Protein 1VHU (pdb70)

Foldseek 3Di:
DWDDWDDQALAIETEAAAQQLLDQFQEEEDLAAFQLQQDDDNSQVQLCCFPVGNRVSSVQQQVLCVQPVDRGDAQLDWRWDAGVSVVSNHGIYTYGYAAQDQADDPVNLVSLLSRLQSVVVVCQCAGAEYEYELHCVPNSNDDLLSSLLSNVVSVNVDDHDRHHYYYYYYHDDVSSVSSVVSVVVPD

B-factor: mean 15.34, std 10.19, range [5.04, 62.01]

Solvent-accessible surface area: 8679 Å² 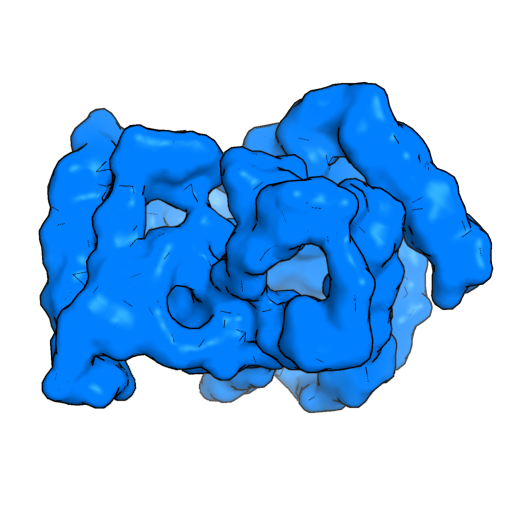total

Nearest PDB structures (foldseek):
  1vhu-assembly1_A  TM=1.004E+00  e=8.566E-37  Archaeoglobus fulgidus
  4gvw-assembly1_A  TM=1.001E+00  e=5.836E-36  unclassified
  6fx7-assembly1_A  TM=1.001E+00  e=1.988E-34  Archaeoglobus fulgidus DSM 4304
  5lau-assembly1_A  TM=9.036E-01  e=6.212E-16  Oceanobacillus iheyensis HTE831
  3q6z-assembly1_A  TM=7.847E-01  e=2.711E-14  Homo sapiens

Secondary structure (DSSP, 8-state):
-EEEEEEETTEEEEEEES-GGGS--SEEEEEE-TT----SHHHHHHHHHHHSSHHHHHHHHHH--TTTSSS---TT--EEEE---GGGT--EEEEEE--------HHHHHHHHHHHHHHHHHHH----EEEE--TTSSTT---HHHHHHHHHHHHHH---SS--EEEEEESSHHHHHHHHHHHHHH-

Radius of gyration: 14.91 Å; Cα contacts (8 Å, |Δi|>4): 416; chains: 1; bounding box: 33×39×39 Å

Sequence (187 aa):
EVLFEAKVGDITLKLAQGDITQYPAKAIVNAANKRLEHGGGVAYAIAKACAGDAGLYTEISKKAREQFGRDYIDHGEVVVTPANLEERGIKYVFHTVGPICSGWSEELKEKLYKAFLGPLEKAEEGVESIAFPAVSAGIYGCDLEKVVETFLEAVKNFKGSAVKEVALVIYDRKSAEVALKVFERSL

CATH classification: 3.40.220.10

InterPro domains:
  IPR002589 Macro domain [PF01661] (30-155)
  IPR002589 Macro domain [PS51154] (1-192)
  IPR002589 Macro domain [SM00506] (13-156)
  IPR043472 Macro domain-like [G3DSA:3.40.220.10] (1-192)
  IPR043472 Macro domain-like [SSF52949] (4-189)

GO terms:
  GO:0140291 peptidyl-glutamate ADP-deribosylation (P, IDA)
  GO:0140293 ADP-ribosylglutamate hydrolase activity (F, IDA)

Organism: Archaeoglobus fulgidus (strain ATCC 49558 / DSM 4304 / JCM 9628 / NBRC 100126 / VC-16) (NCBI:txid224325)

Structure (mmCIF, N/CA/C/O backbone):
data_1VHU
#
_entry.id   1VHU
#
_cell.length_a   54.570
_cell.length_b   60.966
_cell.length_c   52.746
_cell.angle_alpha   90.00
_cell.angle_beta   90.00
_cell.angle_gamma   90.00
#
_symmetry.space_group_name_H-M   'P 21 21 2'
#
loop_
_entity.id
_entity.type
_entity.pdbx_description
1 polymer 'Hypothetical protein AF1521'
2 non-polymer '2-(N-MORPHOLINO)-ETHANESULFONIC ACID'
3 water water
#
loop_
_atom_site.group_PDB
_atom_site.id
_atom_site.type_symbol
_atom_site.label_atom_id
_atom_site.label_alt_id
_atom_site.label_comp_id
_atom_site.label_asym_id
_atom_site.label_entity_id
_atom_site.label_seq_id
_atom_site.pdbx_PDB_ins_code
_atom_site.Cartn_x
_atom_site.Cartn_y
_atom_site.Cartn_z
_atom_site.occupancy
_atom_site.B_iso_or_equiv
_atom_site.auth_seq_id
_atom_site.auth_comp_id
_atom_site.auth_asym_id
_atom_site.auth_atom_i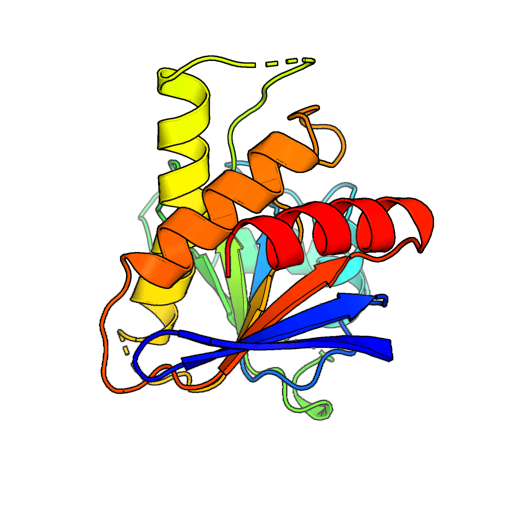d
_atom_site.pdbx_PDB_model_num
ATOM 9 N N . GLU A 1 11 ? 25.279 4.588 18.087 1.00 22.43 9 GLU A N 1
ATOM 10 C CA . GLU A 1 11 ? 25.335 4.574 19.535 1.00 20.57 9 GLU A CA 1
ATOM 11 C C . GLU A 1 11 ? 24.155 5.350 20.146 1.00 18.72 9 GLU A C 1
ATOM 12 O O . GLU A 1 11 ? 23.873 6.482 19.752 1.00 16.74 9 GLU A O 1
ATOM 18 N N . VAL A 1 12 ? 23.481 4.748 21.115 1.00 17.73 10 VAL A N 1
ATOM 19 C CA . VAL A 1 12 ? 22.403 5.415 21.825 1.00 17.10 10 VAL A CA 1
ATOM 20 C C . VAL A 1 12 ? 23.019 6.185 22.963 1.00 16.32 10 VAL A C 1
ATOM 21 O O . VAL A 1 12 ? 23.784 5.618 23.773 1.00 17.49 10 VAL A O 1
ATOM 25 N N . LEU A 1 13 ? 22.752 7.479 23.009 1.00 14.57 11 LEU A N 1
ATOM 26 C CA . LEU A 1 13 ? 23.343 8.384 23.990 1.00 14.42 11 LEU A CA 1
ATOM 27 C C . LEU A 1 13 ? 22.446 8.705 25.169 1.00 15.37 11 LEU A C 1
ATOM 28 O O . LEU A 1 13 ? 22.948 9.201 26.196 1.00 16.27 11 LEU A O 1
ATOM 33 N N . PHE A 1 14 ? 21.133 8.490 25.022 1.00 13.71 12 PHE A N 1
ATOM 34 C CA . PHE A 1 14 ? 20.144 8.899 26.033 1.00 13.47 12 PHE A CA 1
ATOM 35 C C . PHE A 1 14 ? 18.899 8.082 25.796 1.00 13.47 12 PHE A C 1
ATOM 36 O O . PHE A 1 14 ? 18.506 7.851 24.643 1.00 13.52 12 PHE A O 1
ATOM 44 N N . GLU A 1 15 ? 18.227 7.703 26.890 1.00 13.28 13 GLU A N 1
ATOM 45 C CA . GLU A 1 15 ? 16.925 7.072 26.817 1.00 14.31 13 GLU A CA 1
ATOM 46 C C . GLU A 1 15 ? 16.087 7.579 27.993 1.00 14.55 13 GLU A C 1
ATOM 47 O O . GLU A 1 15 ? 16.579 7.657 29.142 1.00 16.62 13 GLU A O 1
ATOM 53 N N . ALA A 1 16 ? 14.830 7.936 27.729 1.00 14.05 14 ALA A N 1
ATOM 54 C CA . ALA A 1 16 ? 13.895 8.340 28.792 1.00 15.54 14 ALA A CA 1
ATOM 55 C C . ALA A 1 16 ? 12.473 8.004 28.421 1.00 15.98 14 ALA A C 1
ATOM 56 O O . ALA A 1 16 ? 12.146 7.862 27.255 1.00 15.53 14 ALA A O 1
ATOM 58 N N . LYS A 1 17 ? 11.610 7.902 29.419 1.00 16.16 15 LYS A N 1
ATOM 59 C CA . LYS A 1 17 ? 10.198 7.700 29.183 1.00 16.68 15 LYS A CA 1
ATOM 60 C C . LYS A 1 17 ? 9.546 9.078 29.138 1.00 16.71 15 LYS A C 1
ATOM 61 O O . LYS A 1 17 ? 9.791 9.934 30.015 1.00 18.61 15 LYS A O 1
ATOM 67 N N . VAL A 1 18 ? 8.767 9.316 28.088 1.00 15.88 16 VAL A N 1
ATOM 68 C CA . VAL A 1 18 ? 7.968 10.535 27.971 1.00 16.50 16 VAL A CA 1
ATOM 69 C C . VAL A 1 18 ? 6.569 10.048 27.730 1.00 16.74 16 VAL A C 1
ATOM 70 O O . VAL A 1 18 ? 6.272 9.518 26.667 1.00 16.58 16 VAL A O 1
ATOM 74 N N . GLY A 1 19 ? 5.683 10.168 28.716 1.00 18.12 17 GLY A N 1
ATOM 75 C CA . GLY A 1 19 ? 4.338 9.644 28.498 1.00 19.14 17 GLY A CA 1
ATOM 76 C C . GLY A 1 19 ? 4.391 8.146 28.204 1.00 18.99 17 GLY A C 1
ATOM 77 O O . GLY A 1 19 ? 4.969 7.403 28.981 1.00 18.57 17 GLY A O 1
ATOM 78 N N . ASP A 1 20 ? 3.824 7.708 27.082 1.00 19.24 18 ASP A N 1
ATOM 79 C CA . ASP A 1 20 ? 3.818 6.273 26.718 1.00 18.94 18 ASP A CA 1
ATOM 80 C C . ASP A 1 20 ? 5.014 5.914 25.831 1.00 18.16 18 ASP A C 1
ATOM 81 O O . ASP A 1 20 ? 5.152 4.775 25.348 1.00 19.60 18 ASP A O 1
ATOM 86 N N . ILE A 1 21 ? 5.876 6.892 25.617 1.00 15.45 19 ILE A N 1
ATOM 87 C CA . ILE A 1 21 ? 6.954 6.720 24.646 1.00 13.55 19 ILE A CA 1
ATOM 88 C C . ILE A 1 21 ? 8.301 6.503 25.294 1.00 11.47 19 ILE A C 1
ATOM 89 O O . ILE A 1 21 ? 8.656 7.189 26.253 1.00 13.27 19 ILE A O 1
ATOM 94 N N . THR A 1 22 ? 9.065 5.554 24.764 1.00 10.51 20 THR A N 1
ATOM 95 C CA . THR A 1 22 ? 10.485 5.512 25.075 1.00 11.15 20 THR A CA 1
ATOM 96 C C . THR A 1 22 ? 11.196 6.369 24.046 1.00 10.39 20 THR A C 1
ATOM 97 O O . THR A 1 22 ? 11.121 6.079 22.832 1.00 11.05 20 THR A O 1
ATOM 101 N N . LEU A 1 23 ? 11.864 7.405 24.537 1.00 9.61 21 LEU A N 1
ATOM 102 C CA . LEU A 1 23 ? 12.518 8.394 23.679 1.00 9.34 21 LEU A CA 1
ATOM 103 C C . LEU A 1 23 ? 14.015 8.177 23.756 1.00 9.59 21 LEU A C 1
ATOM 104 O O . LEU A 1 23 ? 14.590 8.111 24.840 1.00 10.77 21 LEU A O 1
ATOM 109 N N . LYS A 1 24 ? 14.657 8.065 22.592 1.00 9.54 22 LYS A N 1
ATOM 110 C CA . LYS A 1 24 ? 16.105 7.880 22.520 1.00 9.12 22 LYS A CA 1
ATOM 111 C C . LYS A 1 24 ? 16.769 8.979 21.701 1.00 8.51 22 LYS A C 1
ATOM 112 O O . LYS A 1 24 ? 16.171 9.529 20.766 1.00 9.71 22 LYS A O 1
ATOM 118 N N . LEU A 1 25 ? 18.006 9.311 22.062 1.00 9.28 23 LEU A N 1
ATOM 119 C CA . LEU A 1 25 ? 18.899 10.094 21.214 1.00 8.27 23 LEU A CA 1
ATOM 120 C C . LEU A 1 25 ? 19.978 9.128 20.757 1.00 9.45 23 LEU A C 1
ATOM 121 O O . LEU A 1 25 ? 20.577 8.442 21.568 1.00 10.68 23 LEU A O 1
ATOM 126 N N . ALA A 1 26 ? 20.264 9.090 19.465 1.00 9.72 24 ALA A N 1
ATOM 127 C CA . ALA A 1 26 ? 21.329 8.262 18.912 1.00 10.45 24 ALA A CA 1
ATOM 128 C C . ALA A 1 26 ? 22.225 9.046 17.983 1.00 10.36 24 ALA A C 1
ATOM 129 O O . ALA A 1 26 ? 21.770 9.972 17.302 1.00 10.54 24 ALA A O 1
ATOM 131 N N . GLN A 1 27 ? 23.500 8.667 17.927 1.00 11.74 25 GLN A N 1
ATOM 132 C CA . GLN A 1 27 ? 24.414 9.186 16.916 1.00 12.40 25 GLN A CA 1
ATOM 133 C C . GLN A 1 27 ? 24.595 8.105 15.874 1.00 13.06 25 GLN A C 1
ATOM 134 O O . GLN A 1 27 ? 24.951 6.964 16.205 1.00 14.69 25 GLN A O 1
ATOM 140 N N . GLY A 1 28 ? 24.412 8.482 14.621 1.00 11.92 26 GLY A N 1
ATOM 141 C CA . GLY A 1 28 ? 24.617 7.536 13.542 1.00 12.96 26 GLY A CA 1
ATOM 142 C C . GLY A 1 28 ? 23.794 7.887 12.325 1.00 12.17 26 GLY A C 1
ATOM 143 O O . GLY A 1 28 ? 23.257 8.976 12.197 1.00 11.85 26 GLY A O 1
ATOM 144 N N . ASP A 1 29 ? 23.708 6.915 11.445 1.00 10.81 27 ASP A N 1
ATOM 145 C CA . ASP A 1 29 ? 23.035 7.048 10.156 1.00 10.95 27 ASP A CA 1
ATOM 146 C C . ASP A 1 29 ? 21.567 6.615 10.308 1.00 10.43 27 ASP A C 1
ATOM 147 O O . ASP A 1 29 ? 21.261 5.459 10.538 1.00 11.01 27 ASP A O 1
ATOM 152 N N . ILE A 1 30 ? 20.654 7.568 10.133 1.00 9.75 28 ILE A N 1
ATOM 153 C CA . ILE A 1 30 ? 19.235 7.268 10.287 1.00 9.63 28 ILE A CA 1
ATOM 154 C C . ILE A 1 30 ? 18.730 6.154 9.384 1.00 10.57 28 ILE A C 1
ATOM 155 O O . ILE A 1 30 ? 17.788 5.440 9.755 1.00 11.94 28 ILE A O 1
ATOM 160 N N . THR A 1 31 ? 19.380 5.983 8.226 1.00 11.25 29 THR A N 1
ATOM 161 C CA . THR A 1 31 ? 18.967 4.891 7.310 1.00 12.72 29 THR A CA 1
ATOM 162 C C . THR A 1 31 ? 19.288 3.518 7.819 1.00 14.84 29 THR A C 1
ATOM 163 O O . THR A 1 31 ? 18.910 2.533 7.171 1.00 15.51 29 THR A O 1
ATOM 167 N N . GLN A 1 32 ? 19.965 3.445 8.956 1.00 13.90 30 GLN A N 1
ATOM 168 C CA . GLN A 1 32 ? 20.320 2.191 9.589 1.00 15.53 30 GLN A CA 1
ATOM 169 C C . GLN A 1 32 ? 19.634 2.044 10.944 1.00 14.86 30 GLN A C 1
ATOM 170 O O . GLN A 1 32 ? 19.887 1.101 11.684 1.00 17.34 30 GLN A O 1
ATOM 176 N N . TYR A 1 33 ? 18.766 2.995 11.309 1.00 13.82 31 TYR A N 1
ATOM 177 C CA . TYR A 1 33 ? 18.181 2.969 12.642 1.00 13.49 31 TYR A CA 1
ATOM 178 C C . TYR A 1 33 ? 16.999 1.978 12.693 1.00 13.14 31 TYR A C 1
ATOM 179 O O . TYR A 1 33 ? 16.203 1.991 11.789 1.00 14.31 31 TYR A O 1
ATOM 188 N N . PRO A 1 34 ? 16.888 1.150 13.735 1.00 13.33 32 PRO A N 1
ATOM 189 C CA . PRO A 1 34 ? 15.813 0.150 13.849 1.00 13.59 32 PRO A CA 1
ATOM 190 C C . PRO A 1 34 ? 14.451 0.757 14.253 1.00 13.63 32 PRO A C 1
ATOM 191 O O . PRO A 1 34 ? 13.974 0.555 15.387 1.00 17.04 32 PRO A O 1
ATOM 195 N N . ALA A 1 35 ? 13.832 1.505 13.334 1.00 12.10 33 ALA A N 1
ATOM 196 C CA . ALA A 1 35 ? 12.467 1.981 13.535 1.00 10.76 33 ALA A CA 1
ATOM 197 C C . ALA A 1 35 ? 11.637 1.553 12.342 1.00 10.96 33 ALA A C 1
ATOM 198 O O . ALA A 1 35 ? 12.205 1.295 11.281 1.00 13.52 33 ALA A O 1
ATOM 200 N N . LYS A 1 36 ? 10.307 1.509 12.487 1.00 8.28 34 LYS A N 1
ATOM 201 C CA . LYS A 1 36 ? 9.447 1.120 11.366 1.00 9.24 34 LYS A CA 1
ATOM 202 C C . LYS A 1 36 ? 9.253 2.264 10.368 1.00 8.41 34 LYS A C 1
ATOM 203 O O . LYS A 1 36 ? 8.925 2.036 9.188 1.00 9.61 34 LYS A O 1
ATOM 209 N N . ALA A 1 37 ? 9.386 3.511 10.830 1.00 7.57 35 ALA A N 1
ATOM 210 C CA . ALA A 1 37 ? 9.379 4.653 9.910 1.00 8.00 35 ALA A CA 1
ATOM 211 C C . ALA A 1 37 ? 10.551 5.537 10.245 1.00 7.22 35 ALA A C 1
ATOM 212 O O . ALA A 1 37 ? 10.863 5.737 11.440 1.00 7.98 35 ALA A O 1
ATOM 214 N N . ILE A 1 38 ? 11.140 6.121 9.199 1.00 5.84 36 ILE A N 1
ATOM 215 C CA . ILE A 1 38 ? 12.122 7.182 9.414 1.00 5.86 36 ILE A CA 1
ATOM 216 C C . ILE A 1 38 ? 11.562 8.442 8.765 1.00 5.76 36 ILE A C 1
ATOM 217 O O . ILE A 1 38 ? 10.853 8.390 7.743 1.00 7.06 36 ILE A O 1
ATOM 222 N N . VAL A 1 39 ? 11.901 9.581 9.364 1.00 5.70 37 VAL A N 1
ATOM 223 C CA . VAL A 1 39 ? 11.459 10.852 8.879 1.00 5.55 37 VAL A CA 1
ATOM 224 C C . VAL A 1 39 ? 12.547 11.495 8.008 1.00 5.48 37 VAL A C 1
ATOM 225 O O . VAL A 1 39 ? 13.756 11.468 8.319 1.00 6.28 37 VAL A O 1
ATOM 229 N N . ASN A 1 40 ? 12.100 12.057 6.887 1.00 5.12 38 ASN A N 1
ATOM 230 C CA . ASN A 1 40 ? 12.981 12.809 6.000 1.00 5.24 38 ASN A CA 1
ATOM 231 C C . ASN A 1 40 ? 12.796 14.304 6.231 1.00 5.98 38 ASN A C 1
ATOM 232 O O . ASN A 1 40 ? 11.662 14.782 6.211 1.00 6.70 38 ASN A O 1
ATOM 237 N N . ALA A 1 41 ? 13.905 15.035 6.384 1.00 5.66 39 ALA A N 1
ATOM 238 C CA . ALA A 1 41 ? 13.879 16.497 6.359 1.00 5.96 39 ALA A CA 1
ATOM 239 C C . ALA A 1 41 ? 13.932 16.943 4.905 1.00 5.78 39 ALA A C 1
ATOM 240 O O . ALA A 1 41 ? 15.011 17.095 4.295 1.00 6.94 39 ALA A O 1
ATOM 242 N N . ALA A 1 42 ? 12.750 17.101 4.318 1.00 6.04 40 ALA A N 1
ATOM 243 C CA . ALA A 1 42 ? 12.616 17.377 2.908 1.00 6.25 40 ALA A CA 1
ATOM 244 C C . ALA A 1 42 ? 12.466 18.871 2.645 1.00 5.82 40 ALA A C 1
ATOM 245 O O . ALA A 1 42 ? 12.295 19.667 3.551 1.00 6.55 40 ALA A O 1
ATOM 247 N N . ASN A 1 43 ? 12.527 19.264 1.373 1.00 6.27 41 ASN A N 1
ATOM 248 C CA . ASN A 1 43 ? 11.992 20.560 0.982 1.00 5.99 41 ASN A CA 1
ATOM 249 C C . ASN A 1 43 ? 10.517 20.385 0.599 1.00 6.03 41 ASN A C 1
ATOM 250 O O . ASN A 1 43 ? 10.004 19.269 0.516 1.00 6.59 41 ASN A O 1
ATOM 255 N N . LYS A 1 44 ? 9.813 21.504 0.364 1.00 6.17 42 LYS A N 1
ATOM 256 C CA . LYS A 1 44 ? 8.371 21.436 0.149 1.00 6.75 42 LYS A CA 1
ATOM 257 C C . LYS A 1 44 ? 7.972 20.646 -1.112 1.00 6.91 42 LYS A C 1
ATOM 258 O O . LYS A 1 44 ? 6.833 20.180 -1.228 1.00 8.07 42 LYS A O 1
ATOM 264 N N . ARG A 1 45 ? 8.917 20.486 -2.039 1.00 6.07 43 ARG A N 1
ATOM 265 C CA . ARG A 1 45 ? 8.649 19.798 -3.307 1.00 6.52 43 ARG A CA 1
ATOM 266 C C . ARG A 1 45 ? 9.152 18.375 -3.335 1.00 6.35 43 ARG A C 1
ATOM 267 O O . ARG A 1 45 ? 8.988 17.655 -4.340 1.00 8.50 43 ARG A O 1
ATOM 275 N N . LEU A 1 46 ? 9.695 17.901 -2.217 1.00 6.43 44 LEU A N 1
ATOM 276 C CA . LEU A 1 46 ? 10.283 16.548 -2.109 1.00 6.56 44 LEU A CA 1
ATOM 277 C C . LEU A 1 46 ? 11.297 16.272 -3.210 1.00 6.10 44 LEU A C 1
ATOM 278 O O . LEU A 1 46 ? 11.387 15.156 -3.731 1.00 7.48 44 LEU A O 1
ATOM 283 N N . GLU A 1 47 ? 12.059 17.317 -3.552 1.00 6.63 45 GLU A N 1
ATOM 284 C CA . GLU A 1 47 ? 13.162 17.149 -4.476 1.00 7.60 45 GLU A CA 1
ATOM 285 C C . GLU A 1 47 ? 14.376 16.792 -3.629 1.00 6.75 45 GLU A C 1
ATOM 286 O O . GLU A 1 47 ? 14.930 17.647 -2.920 1.00 7.75 45 GLU A O 1
ATOM 292 N N . HIS A 1 48 ? 14.789 15.533 -3.646 1.00 7.25 46 HIS A N 1
ATOM 293 C CA . HIS A 1 48 ? 15.784 15.063 -2.675 1.00 7.14 46 HIS A CA 1
ATOM 294 C C . HIS A 1 48 ? 17.207 15.239 -3.180 1.00 7.69 46 HIS A C 1
ATOM 295 O O . HIS A 1 48 ? 17.940 14.256 -3.433 1.00 8.90 46 HIS A O 1
ATOM 302 N N . GLY A 1 49 ? 17.604 16.507 -3.323 1.00 7.92 47 GLY A N 1
ATOM 303 C CA . GLY A 1 49 ? 18.819 16.857 -4.008 1.00 9.01 47 GLY A CA 1
ATOM 304 C C . GLY A 1 49 ? 20.023 17.023 -3.133 1.00 9.17 47 GLY A C 1
ATOM 305 O O . GLY A 1 49 ? 21.124 17.159 -3.674 1.00 13.00 47 GLY A O 1
ATOM 306 N N . GLY A 1 50 ? 19.862 17.037 -1.823 1.00 7.90 48 GLY A N 1
ATOM 307 C CA . GLY A 1 50 ? 20.990 17.196 -0.924 1.00 8.40 48 GLY A CA 1
ATOM 308 C C . GLY A 1 50 ? 20.596 16.830 0.495 1.00 7.61 48 GLY A C 1
ATOM 309 O O . GLY A 1 50 ? 19.420 16.535 0.775 1.00 8.17 48 GLY A O 1
ATOM 310 N N . GLY A 1 51 ? 21.566 16.843 1.400 1.00 7.80 49 GLY A N 1
ATOM 311 C CA . GLY A 1 51 ? 21.331 16.647 2.798 1.00 8.21 49 GLY A CA 1
ATOM 312 C C . GLY A 1 51 ? 20.900 15.221 3.134 1.00 7.56 49 GLY A C 1
ATOM 313 O O . GLY A 1 51 ? 21.111 14.263 2.372 1.00 7.17 49 GLY A O 1
ATOM 314 N N . VAL A 1 52 ? 20.298 15.081 4.304 1.00 7.83 50 VAL A N 1
ATOM 315 C CA . VAL A 1 52 ? 19.708 13.815 4.744 1.00 8.28 50 VAL A CA 1
ATOM 316 C C . VAL A 1 52 ? 18.659 13.345 3.727 1.00 7.21 50 VAL A C 1
ATOM 317 O O . VAL A 1 52 ? 18.519 12.150 3.512 1.00 6.88 50 VAL A O 1
ATOM 324 N N . ALA A 1 53 ? 17.991 14.271 3.046 1.00 6.23 51 ALA A N 1
ATOM 325 C CA . ALA A 1 53 ? 16.974 13.870 2.078 1.00 6.15 51 ALA A CA 1
ATOM 326 C C . ALA A 1 53 ? 17.645 13.097 0.928 1.00 6.49 51 ALA A C 1
ATOM 327 O O . ALA A 1 53 ? 17.120 12.071 0.479 1.00 6.85 51 ALA A O 1
ATOM 329 N N . TYR A 1 54 ? 18.793 13.575 0.438 1.00 6.48 52 TYR A N 1
ATOM 330 C CA . TYR A 1 54 ? 19.527 12.836 -0.598 1.00 6.37 52 TYR A CA 1
ATOM 331 C C . TYR A 1 54 ? 19.982 11.477 -0.034 1.00 5.90 52 TYR A C 1
ATOM 332 O O . TYR A 1 54 ? 19.867 10.464 -0.730 1.00 6.81 52 TYR A O 1
ATOM 341 N N . ALA A 1 55 ? 20.557 11.435 1.168 1.00 6.97 53 ALA A N 1
ATOM 342 C CA . ALA A 1 55 ? 21.021 10.183 1.771 1.00 6.77 53 ALA A CA 1
ATOM 343 C C . ALA A 1 55 ? 19.914 9.155 1.864 1.00 7.00 53 ALA A C 1
ATOM 344 O O . ALA A 1 55 ? 20.093 7.984 1.475 1.00 7.70 53 ALA A O 1
ATOM 346 N N . ILE A 1 56 ? 18.738 9.578 2.337 1.00 6.38 54 ILE A N 1
ATOM 347 C CA . ILE A 1 56 ? 17.609 8.671 2.446 1.00 6.71 54 ILE A CA 1
ATOM 348 C C . ILE A 1 56 ? 17.156 8.225 1.063 1.00 6.60 54 ILE A C 1
ATOM 349 O O . ILE A 1 56 ? 16.913 7.047 0.829 1.00 6.99 54 ILE A O 1
ATOM 354 N N . ALA A 1 57 ? 17.006 9.167 0.145 1.00 6.59 55 ALA A N 1
ATOM 355 C CA . ALA A 1 57 ? 16.539 8.830 -1.197 1.00 6.60 55 ALA A CA 1
ATOM 356 C C . ALA A 1 57 ? 17.451 7.813 -1.870 1.00 7.27 55 ALA A C 1
ATOM 357 O O . ALA A 1 57 ? 16.975 6.841 -2.483 1.00 8.05 55 ALA A O 1
ATOM 359 N N . LYS A 1 58 ? 18.770 8.026 -1.776 1.00 7.01 56 LYS A N 1
ATOM 360 C CA . LYS A 1 58 ? 19.709 7.085 -2.378 1.00 8.23 56 LYS A CA 1
ATOM 361 C C . LYS A 1 58 ? 19.685 5.737 -1.679 1.00 8.91 56 LYS A C 1
ATOM 362 O O . LYS A 1 58 ? 19.738 4.697 -2.369 1.00 8.55 56 LYS A O 1
ATOM 368 N N . ALA A 1 59 ? 19.564 5.728 -0.343 1.00 7.90 57 ALA A N 1
ATOM 369 C CA . ALA A 1 59 ? 19.509 4.455 0.405 1.00 8.80 57 ALA A CA 1
ATOM 370 C C . ALA A 1 59 ? 18.267 3.671 0.012 1.00 8.65 57 ALA A C 1
ATOM 371 O O . ALA A 1 59 ? 18.322 2.445 -0.096 1.00 9.84 57 ALA A O 1
ATOM 373 N N . CYS A 1 60 ? 17.139 4.356 -0.179 1.00 7.28 58 CYS A N 1
ATOM 374 C CA . CYS A 1 60 ? 15.883 3.672 -0.503 1.00 7.88 58 CYS A CA 1
ATOM 375 C C . CYS A 1 60 ? 15.845 3.168 -1.934 1.00 7.57 58 CYS A C 1
ATOM 376 O O . CYS A 1 60 ? 15.362 2.047 -2.185 1.00 9.03 58 CYS A O 1
ATOM 379 N N . ALA A 1 61 ? 16.307 3.986 -2.875 1.00 7.89 59 ALA A N 1
ATOM 380 C CA . ALA A 1 61 ? 16.041 3.701 -4.296 1.00 8.91 59 ALA A CA 1
ATOM 381 C C . ALA A 1 61 ? 17.258 3.443 -5.143 1.00 9.95 59 ALA A C 1
ATOM 382 O O . ALA A 1 61 ? 17.103 3.169 -6.351 1.00 11.35 59 ALA A O 1
ATOM 384 N N . GLY A 1 62 ? 18.452 3.615 -4.565 1.00 9.13 60 GLY A N 1
ATOM 385 C CA . GLY A 1 62 ? 19.698 3.453 -5.333 1.00 9.68 60 GLY A CA 1
ATOM 386 C C . GLY A 1 62 ? 20.193 4.703 -6.021 1.00 10.60 60 GLY A C 1
ATOM 387 O O . GLY A 1 62 ? 21.387 4.974 -6.052 1.00 14.26 60 GLY A O 1
ATOM 388 N N . ASP A 1 63 ? 19.267 5.475 -6.539 1.00 11.93 61 ASP A N 1
ATOM 389 C CA . ASP A 1 63 ? 19.501 6.756 -7.208 1.00 12.60 61 ASP A CA 1
ATOM 390 C C . ASP A 1 63 ? 18.489 7.707 -6.570 1.00 11.00 61 ASP A C 1
ATOM 391 O O . ASP A 1 63 ? 17.275 7.435 -6.553 1.00 11.95 61 ASP A O 1
ATOM 396 N N . ALA A 1 64 ? 18.971 8.800 -5.997 1.00 10.72 62 ALA A N 1
ATOM 397 C CA . ALA A 1 64 ? 18.093 9.737 -5.320 1.00 10.41 62 ALA A CA 1
ATOM 398 C C . ALA A 1 64 ? 16.997 10.245 -6.221 1.00 9.30 62 ALA A C 1
ATOM 399 O O . ALA A 1 64 ? 15.868 10.442 -5.754 1.00 9.35 62 ALA A O 1
ATOM 401 N N . GLY A 1 65 ? 17.275 10.423 -7.512 1.00 9.65 63 GLY A N 1
ATOM 402 C CA . GLY A 1 65 ? 16.257 10.921 -8.443 1.00 9.14 63 GLY A CA 1
ATOM 403 C C . GLY A 1 65 ? 15.056 10.003 -8.548 1.00 8.29 63 GLY A C 1
ATOM 404 O O . GLY A 1 65 ? 13.923 10.473 -8.735 1.00 9.54 63 GLY A O 1
ATOM 405 N N . LEU A 1 66 ? 15.261 8.694 -8.443 1.00 9.28 64 LEU A N 1
ATOM 406 C CA . LEU A 1 66 ? 14.147 7.756 -8.479 1.00 9.25 64 LEU A CA 1
ATOM 407 C C . LEU A 1 66 ? 13.257 7.971 -7.258 1.00 9.27 64 LEU A C 1
ATOM 408 O O . LEU A 1 66 ? 12.042 7.917 -7.354 1.00 8.66 64 LEU A O 1
ATOM 413 N N . TYR A 1 67 ? 13.852 8.233 -6.103 1.00 7.78 65 TYR A N 1
ATOM 414 C CA . TYR A 1 67 ? 13.019 8.460 -4.904 1.00 7.82 65 TYR A CA 1
ATOM 415 C C . TYR A 1 67 ? 12.308 9.805 -4.983 1.00 7.34 65 TYR A C 1
ATOM 416 O O . TYR A 1 67 ? 11.186 9.899 -4.516 1.00 7.50 65 TYR A O 1
ATOM 425 N N . THR A 1 68 ? 12.933 10.807 -5.598 1.00 6.98 66 THR A N 1
ATOM 426 C CA . THR A 1 68 ? 12.223 12.074 -5.854 1.00 7.56 66 THR A CA 1
ATOM 427 C C . THR A 1 68 ? 10.986 11.804 -6.701 1.00 7.96 66 THR A C 1
ATOM 428 O O . THR A 1 68 ? 9.915 12.305 -6.410 1.00 8.63 66 THR A O 1
ATOM 432 N N . GLU A 1 69 ? 11.119 10.977 -7.744 1.00 7.93 67 GLU A N 1
ATOM 433 C CA . GLU A 1 69 ? 9.989 10.708 -8.617 1.00 8.86 67 GLU A CA 1
ATOM 434 C C . GLU A 1 69 ? 8.867 9.998 -7.870 1.00 7.70 67 GLU A C 1
ATOM 435 O O . GLU A 1 69 ? 7.691 10.414 -7.977 1.00 8.91 67 GLU A O 1
ATOM 446 N N . ILE A 1 70 ? 9.176 8.934 -7.127 1.00 8.77 68 ILE A N 1
ATOM 447 C CA . ILE A 1 70 ? 8.093 8.272 -6.417 1.00 9.95 68 ILE A CA 1
ATOM 448 C C . ILE A 1 70 ? 7.502 9.169 -5.336 1.00 8.60 68 ILE A C 1
ATOM 449 O O . ILE A 1 70 ? 6.308 9.109 -5.086 1.00 9.30 68 ILE A O 1
ATOM 454 N N . SER A 1 71 ? 8.321 10.000 -4.704 1.00 7.34 69 SER A N 1
ATOM 455 C CA . SER A 1 71 ? 7.828 10.925 -3.701 1.00 7.79 69 SER A CA 1
ATOM 456 C C . SER A 1 71 ? 6.816 11.907 -4.278 1.00 9.34 69 SER A C 1
ATOM 457 O O . SER A 1 71 ? 5.810 12.211 -3.650 1.00 9.37 69 SER A O 1
ATOM 460 N N . LYS A 1 72 ? 7.093 12.409 -5.482 1.00 8.49 70 LYS A N 1
ATOM 461 C CA . LYS A 1 72 ? 6.186 13.358 -6.086 1.00 9.78 70 LYS A CA 1
ATOM 462 C C . LYS A 1 72 ? 4.861 12.685 -6.449 1.00 8.82 70 LYS A C 1
ATOM 463 O O . LYS A 1 72 ? 3.778 13.294 -6.273 1.00 10.19 70 LYS A O 1
ATOM 473 N N . LYS A 1 73 ? 4.911 11.427 -6.898 1.00 8.87 71 LYS A N 1
ATOM 474 C CA . LYS A 1 73 ? 3.660 10.693 -7.200 1.00 9.69 71 LYS A CA 1
ATOM 475 C C . LYS A 1 73 ? 2.862 10.493 -5.904 1.00 10.25 71 LYS A C 1
ATOM 476 O O . LYS A 1 73 ? 1.657 10.724 -5.869 1.00 10.12 71 LYS A O 1
ATOM 482 N N . ALA A 1 74 ? 3.524 10.040 -4.830 1.00 9.02 72 ALA A N 1
ATOM 483 C CA . ALA A 1 74 ? 2.858 9.837 -3.552 1.00 8.61 72 ALA A CA 1
ATOM 484 C C . ALA A 1 74 ? 2.286 11.147 -3.017 1.00 8.63 72 ALA A C 1
ATOM 485 O O . ALA A 1 74 ? 1.141 11.166 -2.520 1.00 8.54 72 ALA A O 1
ATOM 495 N N . ARG A 1 76 ? 1.269 13.801 -4.780 1.00 8.29 74 ARG A N 1
ATOM 496 C CA . ARG A 1 76 ? 0.075 14.139 -5.585 1.00 9.90 74 ARG A CA 1
ATOM 497 C C . ARG A 1 76 ? -1.115 13.295 -5.126 1.00 8.30 74 ARG A C 1
ATOM 498 O O . ARG A 1 76 ? -2.235 13.802 -4.999 1.00 9.76 74 ARG A O 1
ATOM 506 N N . GLU A 1 77 ? -0.902 12.006 -4.871 1.00 8.69 75 GLU A N 1
ATOM 507 C CA . GLU A 1 77 ? -1.979 11.129 -4.454 1.00 10.16 75 GLU A CA 1
ATOM 508 C C . GLU A 1 77 ? -2.488 11.527 -3.075 1.00 8.86 75 GLU A C 1
ATOM 509 O O . GLU A 1 77 ? -3.694 11.510 -2.816 1.00 9.38 75 GLU A O 1
ATOM 515 N N . GLN A 1 78 ? -1.578 11.923 -2.172 1.00 8.75 76 GLN A N 1
ATOM 516 C CA . GLN A 1 78 ? -1.908 12.183 -0.782 1.00 8.53 76 GLN A CA 1
ATOM 517 C C . GLN A 1 78 ? -2.405 13.594 -0.487 1.00 8.41 76 GLN A C 1
ATOM 518 O O . GLN A 1 78 ? -3.160 13.779 0.455 1.00 9.24 76 GLN A O 1
ATOM 524 N N . PHE A 1 79 ? -1.993 14.574 -1.314 1.00 7.79 77 PHE A N 1
ATOM 525 C CA . PHE A 1 79 ? -2.308 15.993 -1.038 1.00 8.54 77 PHE A CA 1
ATOM 526 C C . PHE A 1 79 ? -2.868 16.752 -2.216 1.00 9.07 77 PHE A C 1
ATOM 527 O O . PHE A 1 79 ? -3.282 17.904 -2.068 1.00 9.43 77 PHE A O 1
ATOM 535 N N . GLY A 1 80 ? -2.904 16.107 -3.392 1.00 9.19 78 GLY A N 1
ATOM 536 C CA . GLY A 1 80 ? -3.485 16.724 -4.581 1.00 10.57 78 GLY A CA 1
ATOM 537 C C . GLY A 1 80 ? -2.653 17.799 -5.243 1.00 12.47 78 GLY A C 1
ATOM 538 O O . GLY A 1 80 ? -3.170 18.517 -6.126 1.00 16.44 78 GLY A O 1
ATOM 539 N N . ARG A 1 81 ? -1.379 17.933 -4.866 1.00 12.11 79 ARG A N 1
ATOM 540 C CA . ARG A 1 81 ? -0.512 18.951 -5.462 1.00 11.89 79 ARG A CA 1
ATOM 541 C C . ARG A 1 81 ? 0.934 18.495 -5.355 1.00 10.29 79 ARG A C 1
ATOM 542 O O . ARG A 1 81 ? 1.182 17.413 -4.855 1.00 12.10 79 ARG A O 1
ATOM 550 N N . ASP A 1 82 ? 1.867 19.312 -5.835 1.00 9.82 80 ASP A N 1
ATOM 551 C CA . ASP A 1 82 ? 3.288 19.001 -5.872 1.00 10.49 80 ASP A CA 1
ATOM 552 C C . ASP A 1 82 ? 4.097 19.755 -4.807 1.00 9.77 80 ASP A C 1
ATOM 553 O O . ASP A 1 82 ? 5.306 19.926 -4.951 1.00 10.20 80 ASP A O 1
ATOM 558 N N . TYR A 1 83 ? 3.431 20.209 -3.747 1.00 8.38 81 TYR A N 1
ATOM 559 C CA . TYR A 1 83 ? 4.153 20.750 -2.597 1.00 8.88 81 TYR A CA 1
ATOM 560 C C . TYR A 1 83 ? 3.373 20.436 -1.351 1.00 8.38 81 TYR A C 1
ATOM 561 O O . TYR A 1 83 ? 2.147 20.212 -1.396 1.00 9.02 81 TYR A O 1
ATOM 570 N N . ILE A 1 84 ? 4.084 20.397 -0.238 1.00 7.87 82 ILE A N 1
ATOM 571 C CA . ILE A 1 84 ? 3.480 20.322 1.079 1.00 7.35 82 ILE A CA 1
ATOM 572 C C . ILE A 1 84 ? 3.788 21.545 1.922 1.00 7.21 82 ILE A C 1
ATOM 573 O O . ILE A 1 84 ? 4.822 22.224 1.727 1.00 8.90 82 ILE A O 1
ATOM 578 N N . ASP A 1 85 ? 2.876 21.822 2.844 1.00 7.60 83 ASP A N 1
ATOM 579 C CA . ASP A 1 85 ? 3.080 22.838 3.870 1.00 8.00 83 ASP A CA 1
ATOM 580 C C . ASP A 1 85 ? 3.612 22.210 5.158 1.00 7.64 83 ASP A C 1
ATOM 581 O O . ASP A 1 85 ? 3.422 21.021 5.415 1.00 7.96 83 ASP A O 1
ATOM 586 N N . HIS A 1 86 ? 4.205 23.038 6.026 1.00 6.79 84 HIS A N 1
ATOM 587 C CA . HIS A 1 86 ? 4.720 22.537 7.287 1.00 6.30 84 HIS A CA 1
ATOM 588 C C . HIS A 1 86 ? 3.629 21.808 8.064 1.00 6.63 84 HIS A C 1
ATOM 589 O O . HIS A 1 86 ? 2.540 22.373 8.321 1.00 7.69 84 HIS A O 1
ATOM 596 N N . GLY A 1 87 ? 3.942 20.588 8.489 1.00 7.58 85 GLY A N 1
ATOM 597 C CA . GLY A 1 87 ? 3.008 19.747 9.235 1.00 6.83 85 GLY A CA 1
ATOM 598 C C . GLY A 1 87 ? 2.389 18.662 8.398 1.00 6.74 85 GLY A C 1
ATOM 599 O O . GLY A 1 87 ? 1.985 17.633 8.955 1.00 8.95 85 GLY A O 1
ATOM 600 N N . GLU A 1 88 ? 2.300 18.861 7.092 1.00 6.35 86 GLU A N 1
ATOM 601 C CA . GLU A 1 88 ? 1.818 17.799 6.183 1.00 6.38 86 GLU A CA 1
ATOM 602 C C . GLU A 1 88 ? 2.921 16.780 5.973 1.00 7.06 86 GLU A C 1
ATOM 603 O O . GLU A 1 88 ? 4.100 17.146 5.832 1.00 6.97 86 GLU A O 1
ATOM 609 N N . VAL A 1 89 ? 2.537 15.513 5.919 1.00 5.60 87 VAL A N 1
ATOM 610 C CA . VAL A 1 89 ? 3.520 14.430 5.870 1.00 5.49 87 VAL A CA 1
ATOM 611 C C . VAL A 1 89 ? 3.192 13.494 4.726 1.00 6.57 87 VAL A C 1
ATOM 612 O O . VAL A 1 89 ? 2.089 12.966 4.688 1.00 7.35 87 VAL A O 1
ATOM 616 N N . VAL A 1 90 ? 4.133 13.311 3.799 1.00 6.04 88 VAL A N 1
ATOM 617 C CA . VAL A 1 90 ? 3.975 12.376 2.663 1.00 6.21 88 VAL A CA 1
ATOM 618 C C . VAL A 1 90 ? 4.611 11.057 3.053 1.00 6.33 88 VAL A C 1
ATOM 619 O O . VAL A 1 90 ? 5.741 11.023 3.523 1.00 6.64 88 VAL A O 1
ATOM 623 N N . VAL A 1 91 ? 3.890 9.967 2.821 1.00 6.77 89 VAL A N 1
ATOM 624 C CA . VAL A 1 91 ? 4.404 8.635 3.167 1.00 6.74 89 VAL A CA 1
ATOM 625 C C . VAL A 1 91 ? 4.799 7.879 1.910 1.00 6.85 89 VAL A C 1
ATOM 626 O O . VAL A 1 91 ? 3.984 7.751 0.985 1.00 7.63 89 VAL A O 1
ATOM 630 N N . THR A 1 92 ? 6.048 7.385 1.862 1.00 6.56 90 THR A N 1
ATOM 631 C CA . THR A 1 92 ? 6.473 6.550 0.737 1.00 6.43 90 THR A CA 1
ATOM 632 C C . THR A 1 92 ? 7.019 5.213 1.243 1.00 7.97 90 THR A C 1
ATOM 633 O O . THR A 1 92 ? 7.550 5.136 2.348 1.00 7.81 90 THR A O 1
ATOM 637 N N . PRO A 1 93 ? 6.903 4.157 0.434 1.00 9.02 91 PRO A N 1
ATOM 638 C CA . PRO A 1 93 ? 7.504 2.874 0.815 1.00 8.39 91 PRO A CA 1
ATOM 639 C C . PRO A 1 93 ? 9.016 3.092 0.918 1.00 7.48 91 PRO A C 1
ATOM 640 O O . PRO A 1 93 ? 9.624 3.783 0.083 1.00 8.57 91 PRO A O 1
ATOM 644 N N . ALA A 1 94 ? 9.645 2.495 1.921 1.00 6.98 92 ALA A N 1
ATOM 645 C CA . ALA A 1 94 ? 11.092 2.673 2.091 1.00 8.02 92 ALA A CA 1
ATOM 646 C C . ALA A 1 94 ? 11.937 1.822 1.144 1.00 7.55 92 ALA A C 1
ATOM 647 O O . ALA A 1 94 ? 13.175 1.994 1.143 1.00 8.05 92 ALA A O 1
ATOM 657 N N . ASN A 1 96 ? 14.433 -0.154 -0.572 1.00 8.68 94 ASN A N 1
ATOM 658 C CA . ASN A 1 96 ? 15.589 -0.924 -0.144 1.00 9.24 94 ASN A CA 1
ATOM 659 C C . ASN A 1 96 ? 15.833 -0.952 1.368 1.00 9.74 94 ASN A C 1
ATOM 660 O O . ASN A 1 96 ? 16.546 -1.800 1.847 1.00 11.59 94 ASN A O 1
ATOM 665 N N . LEU A 1 97 ? 15.220 -0.026 2.121 1.00 9.63 95 LEU A N 1
ATOM 666 C CA . LEU A 1 97 ? 15.329 -0.088 3.575 1.00 10.35 95 LEU A CA 1
ATOM 667 C C . LEU A 1 97 ? 14.360 -1.047 4.240 1.00 9.58 95 LEU A C 1
ATOM 668 O O . LEU A 1 97 ? 14.521 -1.330 5.433 1.00 11.38 95 LEU A O 1
ATOM 673 N N . GLU A 1 98 ? 13.410 -1.614 3.480 1.00 11.18 96 GLU A N 1
ATOM 674 C CA . GLU A 1 98 ? 12.370 -2.464 4.082 1.00 14.06 96 GLU A CA 1
ATOM 675 C C . GLU A 1 98 ? 12.946 -3.703 4.739 1.00 16.73 96 GLU A C 1
ATOM 676 O O . GLU A 1 98 ? 12.426 -4.153 5.745 1.00 16.21 96 GLU A O 1
ATOM 682 N N . GLU A 1 99 ? 14.050 -4.200 4.190 1.00 18.36 97 GLU A N 1
ATOM 683 C CA . GLU A 1 99 ? 14.717 -5.403 4.663 1.00 20.72 97 GLU A CA 1
ATOM 684 C C . GLU A 1 99 ? 15.370 -5.178 6.027 1.00 20.34 97 GLU A C 1
ATOM 685 O O . GLU A 1 99 ? 15.626 -6.135 6.753 1.00 22.63 97 GLU A O 1
ATOM 691 N N . ARG A 1 100 ? 15.631 -3.913 6.372 1.00 18.51 98 ARG A N 1
ATOM 692 C CA . ARG A 1 100 ? 16.183 -3.490 7.658 1.00 18.18 98 ARG A CA 1
ATOM 693 C C . ARG A 1 100 ? 15.069 -3.198 8.669 1.00 16.63 98 ARG A C 1
ATOM 694 O O . ARG A 1 100 ? 15.343 -2.730 9.785 1.00 18.97 98 ARG A O 1
ATOM 702 N N . GLY A 1 101 ? 13.828 -3.466 8.296 1.00 14.23 99 GLY A N 1
ATOM 703 C CA . GLY A 1 101 ? 12.692 -3.247 9.164 1.00 14.74 99 GLY A CA 1
ATOM 704 C C . GLY A 1 101 ? 12.072 -1.870 9.030 1.00 12.53 99 GLY A C 1
ATOM 705 O O . GLY A 1 101 ? 11.061 -1.622 9.690 1.00 14.33 99 GLY A O 1
ATOM 706 N N . ILE A 1 102 ? 12.648 -0.996 8.194 1.00 10.23 100 ILE A N 1
ATOM 707 C CA . ILE A 1 102 ? 12.090 0.353 7.954 1.00 8.45 100 ILE A CA 1
ATOM 708 C C . ILE A 1 102 ? 11.065 0.226 6.823 1.00 8.12 100 ILE A C 1
ATOM 709 O O . ILE A 1 102 ? 11.437 -0.020 5.669 1.00 9.76 100 ILE A O 1
ATOM 714 N N . LYS A 1 103 ? 9.774 0.330 7.155 1.00 8.38 101 LYS A N 1
ATOM 715 C CA . LYS A 1 103 ? 8.721 0.140 6.181 1.00 8.88 101 LYS A CA 1
ATOM 716 C C . LYS A 1 103 ? 8.451 1.415 5.367 1.00 8.35 101 LYS A C 1
ATOM 717 O O . LYS A 1 103 ? 8.152 1.329 4.165 1.00 8.32 101 LYS A O 1
ATOM 723 N N . TYR A 1 104 ? 8.572 2.583 6.022 1.00 7.91 102 TYR A N 1
ATOM 724 C CA . TYR A 1 104 ? 8.169 3.829 5.386 1.00 6.83 102 TYR A CA 1
ATOM 725 C C . TYR A 1 104 ? 9.179 4.917 5.614 1.00 6.67 102 TYR A C 1
ATOM 726 O O . TYR A 1 104 ? 9.865 4.960 6.654 1.00 7.42 102 TYR A O 1
ATOM 735 N N . VAL A 1 105 ? 9.180 5.855 4.655 1.00 5.95 103 VAL A N 1
ATOM 736 C CA . VAL A 1 105 ? 9.748 7.185 4.915 1.00 5.62 103 VAL A CA 1
ATOM 737 C C . VAL A 1 105 ? 8.581 8.158 5.043 1.00 6.24 103 VAL A C 1
ATOM 738 O O . VAL A 1 105 ? 7.671 8.164 4.203 1.00 6.83 103 VAL A O 1
ATOM 742 N N . PHE A 1 106 ? 8.651 9.012 6.066 1.00 5.69 104 PHE A N 1
ATOM 743 C CA . PHE A 1 106 ? 7.646 10.052 6.308 1.00 5.91 104 PHE A CA 1
ATOM 744 C C . PHE A 1 106 ? 8.351 11.372 5.977 1.00 5.63 104 PHE A C 1
ATOM 745 O O . PHE A 1 106 ? 9.249 11.799 6.733 1.00 6.37 104 PHE A O 1
ATOM 753 N N . HIS A 1 107 ? 7.975 12.016 4.874 1.00 5.41 105 HIS A N 1
ATOM 754 C CA . HIS A 1 107 ? 8.626 13.248 4.469 1.00 5.34 105 HIS A CA 1
ATOM 755 C C . HIS A 1 107 ? 7.937 14.432 5.127 1.00 5.04 105 HIS A C 1
ATOM 756 O O . HIS A 1 107 ? 6.688 14.566 5.039 1.00 5.80 105 HIS A O 1
ATOM 763 N N . THR A 1 108 ? 8.718 15.266 5.801 1.00 5.13 106 THR A N 1
ATOM 764 C CA . THR A 1 108 ? 8.212 16.480 6.445 1.00 5.22 106 THR A CA 1
ATOM 765 C C . THR A 1 108 ? 9.070 17.649 5.981 1.00 6.25 106 THR A C 1
ATOM 766 O O . THR A 1 108 ? 10.168 17.447 5.466 1.00 6.64 106 THR A O 1
ATOM 770 N N . VAL A 1 109 ? 8.564 18.870 6.128 1.00 6.03 107 VAL A N 1
ATOM 771 C CA . VAL A 1 109 ? 9.325 20.051 5.697 1.00 5.96 107 VAL A CA 1
ATOM 772 C C . VAL A 1 109 ? 9.402 21.080 6.800 1.00 6.61 107 VAL A C 1
ATOM 773 O O . VAL A 1 109 ? 8.379 21.578 7.271 1.00 6.62 107 VAL A O 1
ATOM 777 N N . GLY A 1 110 ? 10.624 21.375 7.218 1.00 6.30 108 GLY A N 1
ATOM 778 C CA . GLY A 1 110 ? 10.848 22.395 8.224 1.00 6.63 108 GLY A CA 1
ATOM 779 C C . GLY A 1 110 ? 11.029 23.763 7.561 1.00 6.58 108 GLY A C 1
ATOM 780 O O . GLY A 1 110 ? 11.185 23.891 6.343 1.00 7.37 108 GLY A O 1
ATOM 781 N N . PRO A 1 111 ? 11.032 24.812 8.380 1.00 6.05 109 PRO A N 1
ATOM 782 C CA . PRO A 1 111 ? 11.253 26.183 7.882 1.00 6.80 109 PRO A CA 1
ATOM 783 C C . PRO A 1 111 ? 12.699 26.464 7.584 1.00 6.88 109 PRO A C 1
ATOM 784 O O . PRO A 1 111 ? 13.615 25.707 7.986 1.00 6.81 109 PRO A O 1
ATOM 788 N N . ILE A 1 112 ? 12.916 27.527 6.811 1.00 7.35 110 ILE A N 1
ATOM 789 C CA . ILE A 1 112 ? 14.266 27.979 6.512 1.00 7.20 110 ILE A CA 1
ATOM 790 C C . ILE A 1 112 ? 14.602 29.130 7.431 1.00 8.05 110 ILE A C 1
ATOM 791 O O . ILE A 1 112 ? 14.049 30.217 7.310 1.00 8.38 110 ILE A O 1
ATOM 796 N N . CYS A 1 113 ? 15.520 28.902 8.371 1.00 8.40 111 CYS A N 1
ATOM 797 C CA . CYS A 1 113 ? 15.909 29.978 9.309 1.00 8.30 111 CYS A CA 1
ATOM 798 C C . CYS A 1 113 ? 17.037 30.859 8.795 1.00 8.94 111 CYS A C 1
ATOM 799 O O . CYS A 1 113 ? 17.082 32.038 9.137 1.00 10.71 111 CYS A O 1
ATOM 802 N N . SER A 1 114 ? 17.969 30.283 8.045 1.00 10.43 112 SER A N 1
ATOM 803 C CA . SER A 1 114 ? 19.159 31.011 7.597 1.00 11.22 112 SER A CA 1
ATOM 804 C C . SER A 1 114 ? 19.796 31.789 8.758 1.00 11.93 112 SER A C 1
ATOM 805 O O . SER A 1 114 ? 20.140 32.979 8.628 1.00 13.57 112 SER A O 1
ATOM 810 N N . GLY A 1 115 ? 19.984 31.127 9.893 1.00 11.18 113 GLY A N 1
ATOM 811 C CA . GLY A 1 115 ? 20.685 31.740 11.030 1.00 11.94 113 GLY A CA 1
ATOM 812 C C . GLY A 1 115 ? 19.818 32.576 11.945 1.00 12.91 113 GLY A C 1
ATOM 813 O O . GLY A 1 115 ? 20.347 33.122 12.924 1.00 15.91 113 GLY A O 1
ATOM 826 N N . TRP A 1 117 ? 15.963 33.224 14.184 1.00 12.15 115 TRP A N 1
ATOM 827 C CA . TRP A 1 117 ? 14.981 32.502 14.983 1.00 11.71 115 TRP A CA 1
ATOM 828 C C . TRP A 1 117 ? 13.850 33.426 15.366 1.00 13.08 115 TRP A C 1
ATOM 829 O O . TRP A 1 117 ? 14.063 34.628 15.592 1.00 15.50 115 TRP A O 1
ATOM 840 N N . SER A 1 118 ? 12.631 32.902 15.394 1.00 11.57 116 SER A N 1
ATOM 841 C CA . SER A 1 118 ? 11.479 33.677 15.797 1.00 11.24 116 SER A CA 1
ATOM 842 C C . SER A 1 118 ? 10.398 32.716 16.241 1.00 11.81 116 SER A C 1
ATOM 843 O O . SER A 1 118 ? 10.488 31.501 15.963 1.00 11.69 116 SER A O 1
ATOM 846 N N . GLU A 1 119 ? 9.336 33.241 16.820 1.00 13.26 117 GLU A N 1
ATOM 847 C CA . GLU A 1 119 ? 8.219 32.394 17.233 1.00 13.66 117 GLU A CA 1
ATOM 848 C C . GLU A 1 119 ? 7.544 31.738 16.001 1.00 12.06 117 GLU A C 1
ATOM 849 O O . GLU A 1 119 ? 7.070 30.613 16.060 1.00 12.06 117 GLU A O 1
ATOM 855 N N . GLU A 1 120 ? 7.482 32.469 14.893 1.00 11.75 118 GLU A N 1
ATOM 856 C CA . GLU A 1 120 ? 6.869 31.971 13.667 1.00 11.34 118 GLU A CA 1
ATOM 857 C C . GLU A 1 120 ? 7.705 30.828 13.075 1.00 9.69 118 GLU A C 1
ATOM 858 O O . GLU A 1 120 ? 7.148 29.805 12.638 1.00 10.30 118 GLU A O 1
ATOM 864 N N . LEU A 1 121 ? 9.039 30.972 13.083 1.00 9.12 119 LEU A N 1
ATOM 865 C CA . LEU A 1 121 ? 9.929 29.888 12.646 1.00 8.35 119 LEU A CA 1
ATOM 866 C C . LEU A 1 121 ? 9.764 28.661 13.558 1.00 7.85 119 LEU A C 1
ATOM 867 O O . LEU A 1 121 ? 9.615 27.538 13.059 1.00 8.75 119 LEU A O 1
ATOM 872 N N . LYS A 1 122 ? 9.697 28.892 14.862 1.00 8.53 120 LYS A N 1
ATOM 873 C CA . LYS A 1 122 ? 9.556 27.809 15.813 1.00 7.77 120 LYS A CA 1
ATOM 874 C C . LYS A 1 122 ? 8.239 27.060 15.565 1.00 8.86 120 LYS A C 1
ATOM 875 O O . LYS A 1 122 ? 8.223 25.822 15.593 1.00 8.94 120 LYS A O 1
ATOM 881 N N . GLU A 1 123 ? 7.127 27.772 15.344 1.00 8.38 121 GLU A N 1
ATOM 882 C CA . GLU A 1 123 ? 5.875 27.077 15.161 1.00 8.99 121 GLU A CA 1
ATOM 883 C C . GLU A 1 123 ? 5.885 26.233 13.868 1.00 8.01 121 GLU A C 1
ATOM 884 O O . GLU A 1 123 ? 5.317 25.122 13.840 1.00 8.51 121 GLU A O 1
ATOM 890 N N . LYS A 1 124 ? 6.479 26.756 12.790 1.00 7.32 122 LYS A N 1
ATOM 891 C CA . LYS A 1 124 ? 6.603 25.933 11.583 1.00 7.29 122 LYS A CA 1
ATOM 892 C C . LYS A 1 124 ? 7.387 24.636 11.827 1.00 8.06 122 LYS A C 1
ATOM 893 O O . LYS A 1 124 ? 7.016 23.559 11.352 1.00 7.12 122 LYS A O 1
ATOM 899 N N . LEU A 1 125 ? 8.495 24.743 12.554 1.00 7.27 123 LEU A N 1
ATOM 900 C CA . LEU A 1 125 ? 9.308 23.583 12.878 1.00 6.33 123 LEU A CA 1
ATOM 901 C C . LEU A 1 125 ? 8.573 22.627 13.811 1.00 6.53 123 LEU A C 1
ATOM 902 O O . LEU A 1 125 ? 8.653 21.415 13.640 1.00 6.67 123 LEU A O 1
ATOM 907 N N . TYR A 1 126 ? 7.848 23.182 14.779 1.00 6.98 124 TYR A N 1
ATOM 908 C CA . TYR A 1 126 ? 7.024 22.357 15.666 1.00 6.92 124 TYR A CA 1
ATOM 909 C C . TYR A 1 126 ? 6.034 21.503 14.858 1.00 7.76 124 TYR A C 1
ATOM 910 O O . TYR A 1 126 ? 5.913 20.313 15.094 1.00 7.64 124 TYR A O 1
ATOM 919 N N . LYS A 1 127 ? 5.346 22.113 13.909 1.00 6.96 125 LYS A N 1
ATOM 920 C CA . LYS A 1 127 ? 4.428 21.366 13.055 1.00 6.68 125 LYS A CA 1
ATOM 921 C C . LYS A 1 127 ? 5.183 20.290 12.266 1.00 6.66 125 LYS A C 1
ATOM 922 O O . LYS A 1 127 ? 4.662 19.194 12.073 1.00 6.59 125 LYS A O 1
ATOM 928 N N . ALA A 1 128 ? 6.384 20.607 11.777 1.00 6.23 126 ALA A N 1
ATOM 929 C CA . ALA A 1 128 ? 7.146 19.645 10.979 1.00 5.97 126 ALA A CA 1
ATOM 930 C C . ALA A 1 128 ? 7.570 18.416 11.832 1.00 5.66 126 ALA A C 1
ATOM 931 O O . ALA A 1 128 ? 7.718 17.325 11.300 1.00 6.40 126 ALA A O 1
ATOM 933 N N . PHE A 1 129 ? 7.756 18.588 13.135 1.00 6.55 127 PHE A N 1
ATOM 934 C CA . PHE A 1 129 ? 8.034 17.455 14.042 1.00 6.42 127 PHE A CA 1
ATOM 935 C C . PHE A 1 129 ? 6.780 16.730 14.491 1.00 7.26 127 PHE A C 1
ATOM 936 O O . PHE A 1 129 ? 6.789 15.497 14.575 1.00 7.65 127 PHE A O 1
ATOM 944 N N . LEU A 1 130 ? 5.699 17.470 14.786 1.00 6.42 128 LEU A N 1
ATOM 945 C CA . LEU A 1 130 ? 4.475 16.849 15.271 1.00 7.40 128 LEU A CA 1
ATOM 946 C C . LEU A 1 130 ? 3.761 16.051 14.190 1.00 7.23 128 LEU A C 1
ATOM 947 O O . LEU A 1 130 ? 3.202 14.974 14.461 1.00 7.58 128 LEU A O 1
ATOM 952 N N . GLY A 1 131 ? 3.763 16.580 12.964 1.00 6.53 129 GLY A N 1
ATOM 953 C CA . GLY A 1 131 ? 3.016 15.923 11.914 1.00 7.50 129 GLY A CA 1
ATOM 954 C C . GLY A 1 131 ? 3.406 14.460 11.752 1.00 6.93 129 GLY A C 1
ATOM 955 O O . GLY A 1 131 ? 2.511 13.598 11.663 1.00 7.09 129 GLY A O 1
ATOM 956 N N . PRO A 1 132 ? 4.697 14.130 11.653 1.00 6.32 130 PRO A N 1
ATOM 957 C CA . PRO A 1 132 ? 5.072 12.723 11.520 1.00 6.51 130 PRO A CA 1
ATOM 958 C C . PRO A 1 132 ? 4.678 11.840 12.719 1.00 6.33 130 PRO A C 1
ATOM 959 O O . PRO A 1 132 ? 4.362 10.660 12.496 1.00 7.25 130 PRO A O 1
ATOM 963 N N . LEU A 1 133 ? 4.649 12.399 13.937 1.00 7.12 131 LEU A N 1
ATOM 964 C CA . LEU A 1 133 ? 4.136 11.619 15.092 1.00 7.38 131 LEU A CA 1
ATOM 965 C C . LEU A 1 133 ? 2.661 11.292 14.872 1.00 8.40 131 LEU A C 1
ATOM 966 O O . LEU A 1 133 ? 2.225 10.152 15.118 1.00 8.79 131 LEU A O 1
ATOM 971 N N . GLU A 1 134 ? 1.872 12.289 14.446 1.00 8.10 132 GLU A N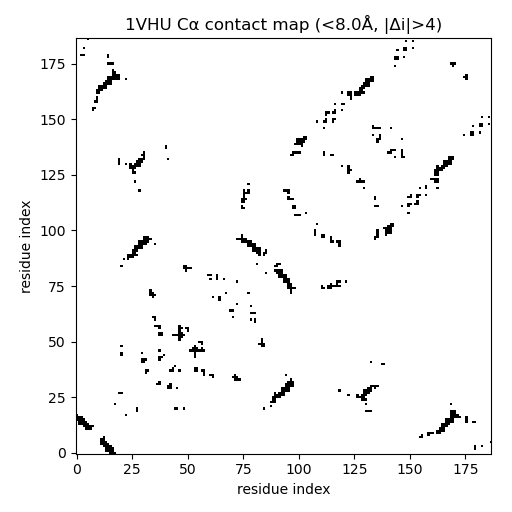 1
ATOM 972 C CA . GLU A 1 134 ? 0.447 12.078 14.207 1.00 9.07 132 GLU A CA 1
ATOM 973 C C . GLU A 1 134 ? 0.230 11.088 13.073 1.00 8.56 132 GLU A C 1
ATOM 974 O O . GLU A 1 134 ? -0.688 10.250 13.148 1.00 10.31 132 GLU A O 1
ATOM 980 N N . LYS A 1 135 ? 1.080 11.133 12.024 1.00 8.01 133 LYS A N 1
ATOM 981 C CA . LYS A 1 135 ? 0.943 10.202 10.905 1.00 8.48 133 LYS A CA 1
ATOM 982 C C . LYS A 1 135 ? 1.287 8.775 11.389 1.00 8.42 133 LYS A C 1
ATOM 983 O O . LYS A 1 135 ? 0.577 7.823 11.041 1.00 9.05 133 LYS A O 1
ATOM 989 N N . ALA A 1 136 ? 2.325 8.630 12.225 1.00 8.30 134 ALA A N 1
ATOM 990 C CA . ALA A 1 136 ? 2.659 7.337 12.794 1.00 8.36 134 ALA A CA 1
ATOM 991 C C . ALA A 1 136 ? 1.469 6.770 13.584 1.00 9.79 134 ALA A C 1
ATOM 992 O O . ALA A 1 136 ? 1.099 5.596 13.433 1.00 9.46 134 ALA A O 1
ATOM 994 N N . GLU A 1 137 ? 0.837 7.621 14.375 1.00 9.47 135 GLU A N 1
ATOM 995 C CA . GLU A 1 137 ? -0.295 7.182 15.184 1.00 10.42 135 GLU A CA 1
ATOM 996 C C . GLU A 1 137 ? -1.433 6.700 14.298 1.00 11.65 135 GLU A C 1
ATOM 997 O O . GLU A 1 137 ? -2.002 5.621 14.535 1.00 12.99 135 GLU A O 1
ATOM 1003 N N . GLU A 1 138 ? -1.757 7.481 13.283 1.00 12.01 136 GLU A N 1
ATOM 1004 C CA . GLU A 1 138 ? -2.819 7.158 12.319 1.00 14.16 136 GLU A CA 1
ATOM 1005 C C . GLU A 1 138 ? -2.591 5.796 11.687 1.00 13.17 136 GLU A C 1
ATOM 1006 O O . GLU A 1 138 ? -3.535 5.002 11.542 1.00 14.99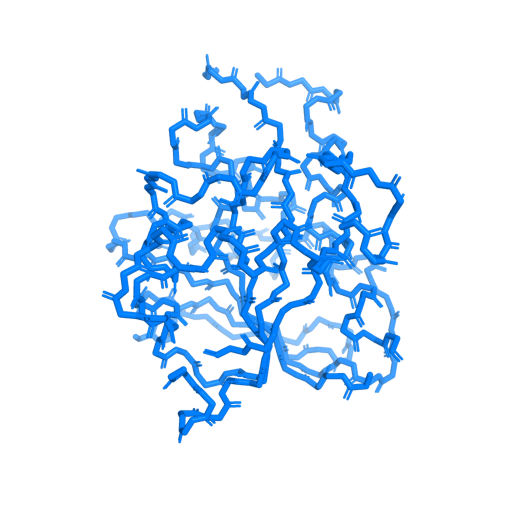 136 GLU A O 1
ATOM 1020 N N . GLY A 1 140 ? -0.630 3.324 12.817 1.00 10.37 138 GLY A N 1
ATOM 1021 C CA . GLY A 1 140 ? -0.289 2.277 13.767 1.00 11.13 138 GLY A CA 1
ATOM 1022 C C . GLY A 1 140 ? 1.197 1.947 13.753 1.00 11.78 138 GLY A C 1
ATOM 1023 O O . GLY A 1 140 ? 1.583 0.851 14.169 1.00 12.76 138 GLY A O 1
ATOM 1024 N N . VAL A 1 141 ? 2.051 2.907 13.339 1.00 10.22 139 VAL A N 1
ATOM 1025 C CA . VAL A 1 1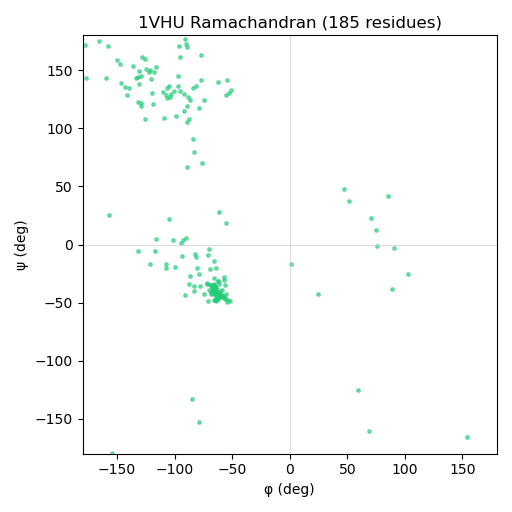41 ? 3.507 2.695 13.335 1.00 10.01 139 VAL A CA 1
ATOM 1026 C C . VAL A 1 141 ? 4.051 2.870 14.760 1.00 9.82 139 VAL A C 1
ATOM 1027 O O . VAL A 1 141 ? 3.933 3.943 15.369 1.00 10.76 139 VAL A O 1
ATOM 1031 N N . GLU A 1 142 ? 4.627 1.801 15.321 1.00 9.26 140 GLU A N 1
ATOM 1032 C CA . GLU A 1 142 ? 4.999 1.845 16.736 1.00 10.98 140 GLU A CA 1
ATOM 1033 C C . GLU A 1 142 ? 6.306 2.546 17.034 1.00 9.72 140 GLU A C 1
ATOM 1034 O O . GLU A 1 142 ? 6.520 2.955 18.165 1.00 10.67 140 GLU A O 1
ATOM 1040 N N . SER A 1 143 ? 7.178 2.680 16.029 1.00 8.06 141 SER A N 1
ATOM 1041 C CA . SER A 1 143 ? 8.524 3.194 16.235 1.00 8.59 141 SER A CA 1
ATOM 1042 C C . SER A 1 143 ? 8.886 4.116 15.080 1.00 8.59 141 SER A C 1
ATOM 1043 O O . SER A 1 143 ? 8.656 3.794 13.906 1.00 9.32 141 SER A O 1
ATOM 1048 N N . ILE A 1 144 ? 9.466 5.263 15.417 1.00 8.26 142 ILE A N 1
ATOM 1049 C CA . ILE A 1 144 ? 9.768 6.270 14.408 1.00 7.61 142 ILE A CA 1
ATOM 1050 C C . ILE A 1 144 ? 11.023 6.996 14.789 1.00 6.95 142 ILE A C 1
ATOM 1051 O O . ILE A 1 144 ? 11.255 7.309 15.987 1.00 9.09 142 ILE A O 1
ATOM 1056 N N . ALA A 1 145 ? 11.860 7.263 13.784 1.00 6.58 143 ALA A N 1
ATOM 1057 C CA . ALA A 1 145 ? 13.130 7.983 14.013 1.00 5.75 143 ALA A CA 1
ATOM 1058 C C . ALA A 1 145 ? 13.158 9.260 13.200 1.00 5.86 143 ALA A C 1
ATOM 1059 O O . ALA A 1 145 ? 12.727 9.254 12.038 1.00 6.76 143 ALA A O 1
ATOM 1061 N N . PHE A 1 146 ? 13.725 10.324 13.783 1.00 6.53 144 PHE A N 1
ATOM 1062 C CA . PHE A 1 146 ? 13.771 11.648 13.157 1.00 5.99 144 PHE A CA 1
ATOM 1063 C C . PHE A 1 146 ? 15.217 12.095 13.002 1.00 7.10 144 PHE A C 1
ATOM 1064 O O . PHE A 1 146 ? 16.038 11.839 13.880 1.00 7.70 144 PHE A O 1
ATOM 1072 N N . PRO A 1 147 ? 15.483 12.902 11.980 1.00 6.29 145 PRO A N 1
ATOM 1073 C CA . PRO A 1 147 ? 16.708 13.698 11.912 1.00 6.94 145 PRO A CA 1
ATOM 1074 C C . PRO A 1 147 ? 16.448 15.059 12.548 1.00 6.92 145 PRO A C 1
ATOM 1075 O O . PRO A 1 147 ? 15.288 15.394 12.884 1.00 6.40 145 PRO A O 1
ATOM 1079 N N . ALA A 1 148 ? 17.499 15.891 12.632 1.00 7.55 146 ALA A N 1
ATOM 1080 C CA . ALA A 1 148 ? 17.347 17.255 13.168 1.00 7.21 146 ALA A CA 1
ATOM 1081 C C . ALA A 1 148 ? 16.839 18.170 12.025 1.00 7.39 146 ALA A C 1
ATOM 1082 O O . ALA A 1 148 ? 17.614 18.862 11.330 1.00 8.71 146 ALA A O 1
ATOM 1084 N N . VAL A 1 149 ? 15.535 18.090 11.778 1.00 7.10 147 VAL A N 1
ATOM 1085 C CA . VAL A 1 149 ? 14.876 18.833 10.699 1.00 6.53 147 VAL A CA 1
ATOM 1086 C C . VAL A 1 149 ? 15.264 20.310 10.802 1.00 6.34 147 VAL A C 1
ATOM 1087 O O . VAL A 1 149 ? 15.242 20.891 11.906 1.00 6.89 147 VAL A O 1
ATOM 1091 N N . SER A 1 150 ? 15.651 20.897 9.649 1.00 6.02 148 SER A N 1
ATOM 1092 C CA . SER A 1 150 ? 16.006 22.316 9.514 1.00 7.59 148 SER A CA 1
ATOM 1093 C C . SER A 1 150 ? 17.375 22.691 10.064 1.00 7.36 148 SER A C 1
ATOM 1094 O O . SER A 1 150 ? 17.770 23.842 9.924 1.00 8.70 148 SER A O 1
ATOM 1097 N N . ALA A 1 151 ? 18.115 21.733 10.626 1.00 7.74 149 ALA A N 1
ATOM 1098 C CA . ALA A 1 151 ? 19.441 22.041 11.181 1.00 8.01 149 ALA A CA 1
ATOM 1099 C C . ALA A 1 151 ? 20.554 21.774 10.175 1.00 9.16 149 ALA A C 1
ATOM 1100 O O . ALA A 1 151 ? 21.741 21.898 10.496 1.00 12.18 149 ALA A O 1
ATOM 1102 N N . GLY A 1 152 ? 20.181 21.348 8.968 1.00 8.84 150 GLY A N 1
ATOM 1103 C CA . GLY A 1 152 ? 21.109 21.226 7.850 1.00 9.82 150 GLY A CA 1
ATOM 1104 C C . GLY A 1 152 ? 21.237 22.583 7.157 1.00 9.50 150 GLY A C 1
ATOM 1105 O O . GLY A 1 152 ? 21.334 23.627 7.821 1.00 9.91 150 GLY A O 1
ATOM 1106 N N . ILE A 1 153 ? 21.153 22.585 5.836 1.00 9.00 151 ILE A N 1
ATOM 1107 C CA . ILE A 1 153 ? 21.328 23.833 5.102 1.00 9.75 151 ILE A CA 1
ATOM 1108 C C . ILE A 1 153 ? 20.236 24.856 5.376 1.00 8.75 151 ILE A C 1
ATOM 1109 O O . ILE A 1 153 ? 20.427 26.025 5.072 1.00 10.77 151 ILE A O 1
ATOM 1114 N N . TYR A 1 154 ? 19.120 24.454 5.984 1.00 7.87 152 TYR A N 1
ATOM 1115 C CA . TYR A 1 154 ? 18.113 25.439 6.371 1.00 7.64 152 TYR A CA 1
ATOM 1116 C C . TYR A 1 154 ? 18.540 26.319 7.545 1.00 7.78 152 TYR A C 1
ATOM 1117 O O . TYR A 1 154 ? 17.910 27.333 7.820 1.00 8.48 152 TYR A O 1
ATOM 1126 N N . GLY A 1 155 ? 19.654 25.986 8.197 1.00 8.21 153 GLY A N 1
ATOM 1127 C CA . GLY A 1 155 ? 20.289 26.971 9.058 1.00 8.99 153 GLY A CA 1
ATOM 1128 C C . GLY A 1 155 ? 19.559 27.325 10.342 1.00 8.89 153 GLY A C 1
ATOM 1129 O O . GLY A 1 155 ? 19.790 28.414 10.900 1.00 10.10 153 GLY A O 1
ATOM 1130 N N . CYS A 1 156 ? 18.688 26.446 10.842 1.00 8.51 154 CYS A N 1
ATOM 1131 C CA . CYS A 1 156 ? 18.086 26.685 12.161 1.00 8.37 154 CYS A CA 1
ATOM 1132 C C . CYS A 1 156 ? 19.041 26.171 13.222 1.00 8.76 154 CYS A C 1
ATOM 1133 O O . CYS A 1 156 ? 19.624 25.076 13.093 1.00 10.19 154 CYS A O 1
ATOM 1136 N N . ASP A 1 157 ? 19.228 26.995 14.251 1.00 9.31 155 ASP A N 1
ATOM 1137 C CA . ASP A 1 157 ? 20.163 26.663 15.338 1.00 9.38 155 ASP A CA 1
ATOM 1138 C C . ASP A 1 157 ? 19.865 25.282 15.906 1.00 9.20 155 ASP A C 1
ATOM 1139 O O . ASP A 1 157 ? 18.708 24.992 16.274 1.00 8.47 155 ASP A O 1
ATOM 1144 N N . LEU A 1 158 ? 20.899 24.440 16.034 1.00 9.32 156 LEU A N 1
ATOM 1145 C CA . LEU A 1 158 ? 20.675 23.067 16.462 1.00 9.91 156 LEU A CA 1
ATOM 1146 C C . LEU A 1 158 ? 20.032 22.954 17.840 1.00 8.62 156 LEU A C 1
ATOM 1147 O O . LEU A 1 158 ? 19.099 22.175 18.010 1.00 9.20 156 LEU A O 1
ATOM 1152 N N . GLU A 1 159 ? 20.476 23.746 18.830 1.00 9.37 157 GLU A N 1
ATOM 1153 C CA . GLU A 1 159 ? 19.829 23.677 20.124 1.00 10.84 157 GLU A CA 1
ATOM 1154 C C . GLU A 1 159 ? 18.341 24.005 20.043 1.00 9.43 157 GLU A C 1
ATOM 1155 O O . GLU A 1 159 ? 17.523 23.314 20.650 1.00 9.63 157 GLU A O 1
ATOM 1161 N N . LYS A 1 160 ? 17.981 25.053 19.298 1.00 10.47 158 LYS A N 1
ATOM 1162 C CA . LYS A 1 160 ? 16.574 25.423 19.144 1.00 10.20 158 LYS A CA 1
ATOM 1163 C C . LYS A 1 160 ? 15.802 24.334 18.440 1.00 8.71 158 LYS A C 1
ATOM 1164 O O . LYS A 1 160 ? 14.636 24.055 18.788 1.00 9.25 158 LYS A O 1
ATOM 1170 N N . VAL A 1 161 ? 16.432 23.684 17.469 1.00 8.73 159 VAL A N 1
ATOM 1171 C CA . VAL A 1 161 ? 15.766 22.606 16.730 1.00 7.89 159 VAL A CA 1
ATOM 1172 C C . VAL A 1 161 ? 15.464 21.444 17.703 1.00 7.91 159 VAL A C 1
ATOM 1173 O O . VAL A 1 161 ? 14.346 20.900 17.741 1.00 7.69 159 VAL A O 1
ATOM 1177 N N . VAL A 1 162 ? 16.450 21.066 18.515 1.00 7.60 160 VAL A N 1
ATOM 1178 C CA . VAL A 1 162 ? 16.250 19.968 19.472 1.00 8.29 160 VAL A CA 1
ATOM 1179 C C . VAL A 1 162 ? 15.209 20.316 20.503 1.00 8.05 160 VAL A C 1
ATOM 1180 O O . VAL A 1 162 ? 14.360 19.502 20.860 1.00 8.76 160 VAL A O 1
ATOM 1184 N N . GLU A 1 163 ? 15.260 21.547 21.014 1.00 9.69 161 GLU A N 1
ATOM 1185 C CA . GLU A 1 163 ? 14.216 21.972 21.941 1.00 9.69 161 GLU A CA 1
ATOM 1186 C C . GLU A 1 163 ? 12.809 21.821 21.343 1.00 10.36 161 GLU A C 1
ATOM 1187 O O . GLU A 1 163 ? 11.851 21.406 22.010 1.00 10.08 161 GLU A O 1
ATOM 1193 N N . THR A 1 164 ? 12.683 22.205 20.083 1.00 9.35 162 THR A N 1
ATOM 1194 C CA . THR A 1 164 ? 11.374 22.180 19.428 1.00 8.42 162 THR A CA 1
ATOM 1195 C C . THR A 1 164 ? 10.901 20.729 19.217 1.00 8.64 162 THR A C 1
ATOM 1196 O O . THR A 1 164 ? 9.711 20.414 19.418 1.00 8.72 162 THR A O 1
ATOM 1200 N N . PHE A 1 165 ? 11.824 19.844 18.786 1.00 7.73 163 PHE A N 1
ATOM 1201 C CA . PHE A 1 165 ? 11.540 18.405 18.678 1.00 7.57 163 PHE A CA 1
ATOM 1202 C C . PHE A 1 165 ? 11.004 17.874 20.010 1.00 7.44 163 PHE A C 1
ATOM 1203 O O . PHE A 1 165 ? 9.966 17.189 20.062 1.00 8.84 163 PHE A O 1
ATOM 1211 N N . LEU A 1 166 ? 11.677 18.222 21.116 1.00 8.22 164 LEU A N 1
ATOM 1212 C CA . LEU A 1 166 ? 11.257 17.715 22.432 1.00 8.74 164 LEU A CA 1
ATOM 1213 C C . LEU A 1 166 ? 9.893 18.241 22.828 1.00 9.80 164 LEU A C 1
ATOM 1214 O O . LEU A 1 166 ? 9.100 17.513 23.393 1.00 9.62 164 LEU A O 1
ATOM 1219 N N . GLU A 1 167 ? 9.579 19.471 22.452 1.00 9.26 165 GLU A N 1
ATOM 1220 C CA . GLU A 1 167 ? 8.234 20.007 22.741 1.00 11.18 165 GLU A CA 1
ATOM 1221 C C . GLU A 1 167 ? 7.180 19.174 21.996 1.00 11.33 165 GLU A C 1
ATOM 1222 O O . GLU A 1 167 ? 6.108 18.865 22.527 1.00 11.27 165 GLU A O 1
ATOM 1228 N N . ALA A 1 168 ? 7.456 18.826 20.741 1.00 10.11 166 ALA A N 1
ATOM 1229 C CA . ALA A 1 168 ? 6.517 18.003 19.977 1.00 9.55 166 ALA A CA 1
ATOM 1230 C C . ALA A 1 168 ? 6.314 16.624 20.627 1.00 9.78 166 ALA A C 1
ATOM 1231 O O . ALA A 1 168 ? 5.168 16.146 20.738 1.00 10.21 166 ALA A O 1
ATOM 1233 N N . VAL A 1 169 ? 7.419 15.984 21.022 1.00 9.52 167 VAL A N 1
ATOM 1234 C CA . VAL A 1 169 ? 7.312 14.677 21.624 1.00 10.55 167 VAL A CA 1
ATOM 1235 C C . VAL A 1 169 ? 6.535 14.767 22.946 1.00 10.91 167 VAL A C 1
ATOM 1236 O O . VAL A 1 169 ? 5.729 13.871 23.244 1.00 11.10 167 VAL A O 1
ATOM 1240 N N . LYS A 1 170 ? 6.773 15.812 23.738 1.00 11.30 168 LYS A N 1
ATOM 1241 C CA . LYS A 1 170 ? 6.075 15.936 25.018 1.00 12.77 168 LYS A CA 1
ATOM 1242 C C . LYS A 1 170 ? 4.613 16.207 24.855 1.00 13.86 168 LYS A C 1
ATOM 1243 O O . LYS A 1 170 ? 3.814 15.762 25.680 1.00 15.75 168 LYS A O 1
ATOM 1249 N N . ASN A 1 171 ? 4.239 16.967 23.835 1.00 13.15 169 ASN A N 1
ATOM 1250 C CA . ASN A 1 171 ? 2.841 17.293 23.649 1.00 14.29 169 ASN A CA 1
ATOM 1251 C C . ASN A 1 171 ? 2.021 16.174 23.031 1.00 14.19 169 ASN A C 1
ATO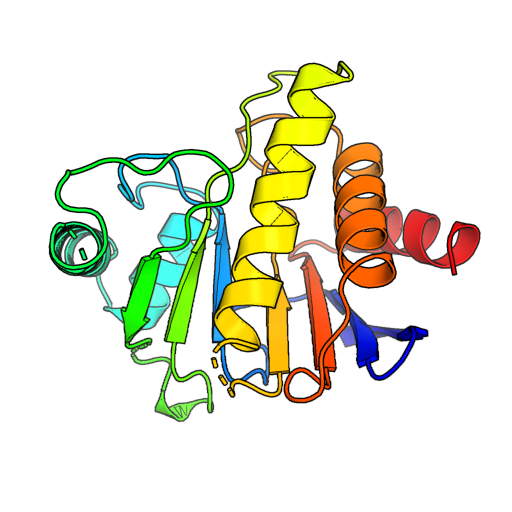M 1252 O O . ASN A 1 171 ? 0.848 15.985 23.388 1.00 15.68 169 ASN A O 1
ATOM 1257 N N . PHE A 1 172 ? 2.622 15.435 22.116 1.00 11.95 170 PHE A N 1
ATOM 1258 C CA . PHE A 1 172 ? 1.957 14.358 21.412 1.00 11.34 170 PHE A CA 1
ATOM 1259 C C . PHE A 1 172 ? 1.348 13.374 22.428 1.00 12.12 170 PHE A C 1
ATOM 1260 O O . PHE A 1 172 ? 1.946 13.112 23.479 1.00 14.26 170 PHE A O 1
ATOM 1268 N N . LYS A 1 173 ? 0.166 12.872 22.109 1.00 12.24 171 LYS A N 1
ATOM 1269 C CA . LYS A 1 173 ? -0.436 11.774 22.883 1.00 12.99 171 LYS A CA 1
ATOM 1270 C C . LYS A 1 173 ? -0.957 10.726 21.895 1.00 14.48 171 LYS A C 1
ATOM 1271 O O . LYS A 1 173 ? -1.513 11.054 20.839 1.00 14.26 171 LYS A O 1
ATOM 1277 N N . GLY A 1 174 ? -0.826 9.455 22.259 1.00 15.41 172 GLY A N 1
ATOM 1278 C CA . GLY A 1 174 ? -1.373 8.395 21.405 1.00 15.34 172 GLY A CA 1
ATOM 1279 C C . GLY A 1 174 ? -1.163 7.052 22.028 1.00 15.16 172 GLY A C 1
ATOM 1280 O O . GLY A 1 174 ? -0.433 6.925 23.018 1.00 17.33 172 GLY A O 1
ATOM 1281 N N . SER A 1 175 ? -1.780 6.053 21.407 1.00 15.25 173 SER A N 1
ATOM 1282 C CA . SER A 1 175 ? -1.698 4.690 21.885 1.00 15.87 173 SER A CA 1
ATOM 1283 C C . SER A 1 175 ? -0.830 3.790 21.008 1.00 15.92 173 SER A C 1
ATOM 1284 O O . SER A 1 175 ? -0.391 2.740 21.446 1.00 18.02 173 SER A O 1
ATOM 1287 N N . ALA A 1 176 ? -0.590 4.178 19.762 1.00 13.30 174 ALA A N 1
ATOM 1288 C CA . ALA A 1 176 ? 0.157 3.299 18.875 1.00 13.14 174 ALA A CA 1
ATOM 1289 C C . ALA A 1 176 ? 1.656 3.573 18.937 1.00 11.23 174 ALA A C 1
ATOM 1290 O O . ALA A 1 176 ? 2.448 2.649 18.927 1.00 12.28 174 ALA A O 1
ATOM 1292 N N . VAL A 1 177 ? 2.047 4.853 18.946 1.00 10.32 175 VAL A N 1
ATOM 1293 C CA . VAL A 1 177 ? 3.486 5.165 18.921 1.00 10.85 175 VAL A CA 1
ATOM 1294 C C . VAL A 1 177 ? 4.078 4.868 20.303 1.00 11.42 175 VAL A C 1
ATOM 1295 O O . VAL A 1 177 ? 3.611 5.424 21.323 1.00 12.95 175 VAL A O 1
ATOM 1299 N N . LYS A 1 178 ? 5.106 4.027 20.325 1.00 10.90 176 LYS A N 1
ATOM 1300 C CA . LYS A 1 178 ? 5.748 3.607 21.572 1.00 12.32 176 LYS A CA 1
ATOM 1301 C C . LYS A 1 178 ? 7.230 3.928 21.678 1.00 10.28 176 LYS A C 1
ATOM 1302 O O . LYS A 1 178 ? 7.780 3.960 22.784 1.00 11.44 176 LYS A O 1
ATOM 1308 N N . GLU A 1 179 ? 7.884 4.222 20.546 1.00 9.53 177 GLU A N 1
ATOM 1309 C CA . GLU A 1 179 ? 9.325 4.473 20.519 1.00 10.42 177 GLU A CA 1
ATOM 1310 C C . GLU A 1 179 ? 9.577 5.597 19.532 1.00 9.33 177 GLU A C 1
ATOM 1311 O O . GLU A 1 179 ? 9.089 5.574 18.396 1.00 9.53 177 GLU A O 1
ATOM 1317 N N . VAL A 1 180 ? 10.314 6.600 20.000 1.00 8.35 178 VAL A N 1
ATOM 1318 C CA . VAL A 1 180 ? 10.698 7.736 19.147 1.00 8.32 178 VAL A CA 1
ATOM 1319 C C . VAL A 1 180 ? 12.199 7.913 19.356 1.00 8.89 178 VAL A C 1
ATOM 1320 O O . VAL A 1 180 ? 12.698 7.866 20.495 1.00 10.08 178 VAL A O 1
ATOM 1324 N N . ALA A 1 181 ? 12.928 8.162 18.266 1.00 7.89 179 ALA A N 1
ATOM 1325 C CA . ALA A 1 181 ? 14.361 8.494 18.356 1.00 7.93 179 ALA A CA 1
ATOM 1326 C C . ALA A 1 181 ? 14.684 9.752 17.580 1.00 7.72 179 ALA A C 1
ATOM 1327 O O . ALA A 1 181 ? 14.066 10.009 16.519 1.00 8.94 179 ALA A O 1
ATOM 1329 N N . LEU A 1 182 ? 15.637 10.531 18.099 1.00 8.04 180 LEU A N 1
ATOM 1330 C CA . LEU A 1 182 ? 16.295 11.557 17.301 1.00 6.71 180 LEU A CA 1
ATOM 1331 C C . LEU A 1 182 ? 17.666 11.000 16.951 1.00 7.16 180 LEU A C 1
ATOM 1332 O O . LEU A 1 182 ? 18.402 10.542 17.848 1.00 8.10 180 LEU A O 1
ATOM 1337 N N . VAL A 1 183 ? 17.997 11.003 15.662 1.00 7.29 181 VAL A N 1
ATOM 1338 C CA . VAL A 1 183 ? 19.253 10.424 15.166 1.00 7.86 181 VAL A CA 1
ATOM 1339 C C . VAL A 1 183 ? 20.054 11.524 14.503 1.00 9.95 181 VAL A C 1
ATOM 1340 O O . VAL A 1 183 ? 19.572 12.177 13.572 1.00 9.86 181 VAL A O 1
ATOM 1344 N N . ILE A 1 184 ? 21.267 11.762 15.023 1.00 9.79 182 ILE A N 1
ATOM 1345 C CA . ILE A 1 184 ? 22.127 12.838 14.540 1.00 10.89 182 ILE A CA 1
ATOM 1346 C C . ILE A 1 184 ? 23.406 12.191 14.031 1.00 10.93 182 ILE 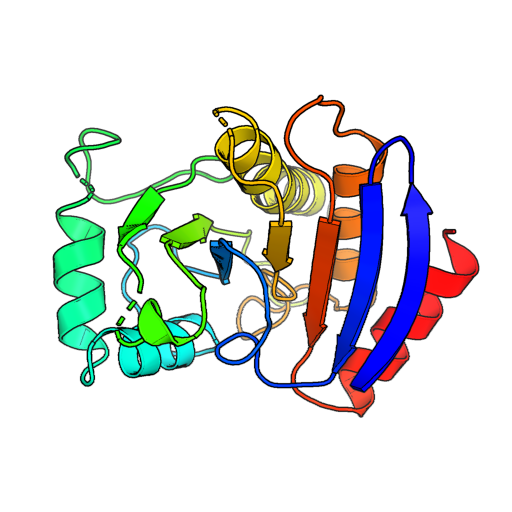A C 1
ATOM 1347 O O . ILE A 1 184 ? 24.000 11.353 14.708 1.00 10.68 182 ILE A O 1
ATOM 1352 N N . TYR A 1 185 ? 23.837 12.545 12.830 1.00 11.49 183 TYR A N 1
ATOM 1353 C CA . TYR A 1 185 ? 24.910 11.816 12.185 1.00 11.28 183 TYR A CA 1
ATOM 1354 C C . TYR A 1 185 ? 26.286 12.054 12.857 1.00 12.36 183 TYR A C 1
ATOM 1355 O O . TYR A 1 185 ? 27.023 11.103 13.136 1.00 14.05 183 TYR A O 1
ATOM 1364 N N . ASP A 1 186 ? 26.629 13.309 13.091 1.00 11.28 184 ASP A N 1
ATOM 1365 C CA . ASP A 1 186 ? 27.987 13.637 13.539 1.00 11.70 184 ASP A CA 1
ATOM 1366 C C . ASP A 1 186 ? 28.067 13.794 15.060 1.00 12.90 184 ASP A C 1
ATOM 1367 O O . ASP A 1 186 ? 27.128 14.268 15.717 1.00 11.31 184 ASP A O 1
ATOM 1372 N N . ARG A 1 187 ? 29.203 13.373 15.598 1.00 14.32 185 ARG A N 1
ATOM 1373 C CA . ARG A 1 187 ? 29.350 13.332 17.059 1.00 15.01 185 ARG A CA 1
ATOM 1374 C C . ARG A 1 187 ? 29.159 14.686 17.711 1.00 14.23 185 ARG A C 1
ATOM 1375 O O . ARG A 1 187 ? 28.478 14.777 18.757 1.00 13.82 185 ARG A O 1
ATOM 1383 N N . LYS A 1 188 ? 29.770 15.740 17.162 1.00 13.08 186 LYS A N 1
ATOM 1384 C CA . LYS A 1 188 ? 29.698 17.057 17.832 1.00 13.89 186 LYS A CA 1
ATOM 1385 C C . LYS A 1 188 ? 28.258 17.533 17.925 1.00 12.79 186 LYS A C 1
ATOM 1386 O O . LYS A 1 188 ? 27.830 18.021 18.984 1.00 13.54 186 LYS A O 1
ATOM 1388 N N . SER A 1 189 ? 27.474 17.366 16.856 1.00 11.94 187 SER A N 1
ATOM 1389 C CA . SER A 1 189 ? 26.069 17.765 16.890 1.00 11.15 187 SER A CA 1
ATOM 1390 C C . SER A 1 189 ? 25.243 16.869 17.817 1.00 10.94 187 SER A C 1
ATOM 1391 O O . SER A 1 189 ? 24.338 17.360 18.496 1.00 9.95 187 SER A O 1
ATOM 1394 N N . ALA A 1 190 ? 25.575 15.578 17.880 1.00 10.86 188 ALA A N 1
ATOM 1395 C CA . ALA A 1 190 ? 24.823 14.651 18.746 1.00 10.55 188 ALA A CA 1
ATOM 1396 C C . ALA A 1 190 ? 25.070 15.025 20.203 1.00 11.22 188 ALA A C 1
ATOM 1397 O O . ALA A 1 190 ? 2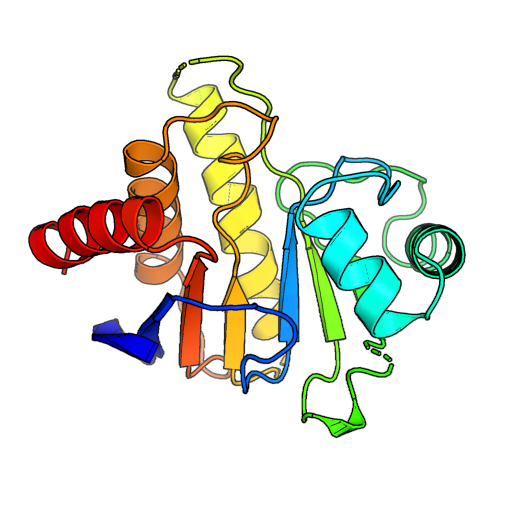4.149 14.962 21.034 1.00 10.72 188 ALA A O 1
ATOM 1399 N N . GLU A 1 191 ? 26.294 15.481 20.500 1.00 11.45 189 GLU A N 1
ATOM 1400 C CA . GLU A 1 191 ? 26.620 15.866 21.879 1.00 12.16 189 GLU A CA 1
ATOM 1401 C C . GLU A 1 191 ? 25.902 17.178 22.254 1.00 11.59 189 GLU A C 1
ATOM 1402 O O . GLU A 1 191 ? 25.450 17.348 23.401 1.00 12.55 189 GLU A O 1
ATOM 1408 N N . VAL A 1 192 ? 25.729 18.099 21.295 1.00 11.54 190 VAL A N 1
ATOM 1409 C CA . VAL A 1 192 ? 24.891 19.283 21.561 1.00 11.97 190 VAL A CA 1
ATOM 1410 C C . VAL A 1 192 ? 23.441 18.859 21.847 1.00 11.01 190 VAL A C 1
ATOM 1411 O O . VAL A 1 192 ? 22.794 19.338 22.772 1.00 10.65 190 VAL A O 1
ATOM 1415 N N . ALA A 1 193 ? 22.928 17.944 21.036 1.00 9.44 191 ALA A N 1
ATOM 1416 C CA . ALA A 1 193 ? 21.593 17.442 21.299 1.00 9.45 191 ALA A CA 1
ATOM 1417 C C . ALA A 1 193 ? 21.490 16.809 22.678 1.00 8.98 191 ALA A C 1
ATOM 1418 O O . ALA A 1 193 ? 20.464 16.959 23.364 1.00 9.93 191 ALA A O 1
ATOM 1420 N N . LEU A 1 194 ? 22.523 16.090 23.090 1.00 9.49 192 LEU A N 1
ATOM 1421 C CA . LEU A 1 194 ? 22.505 15.461 24.404 1.00 9.08 192 LEU A CA 1
ATOM 1422 C C . LEU A 1 194 ? 22.386 16.501 25.515 1.00 10.13 192 LEU A C 1
ATOM 1423 O O . LEU A 1 194 ? 21.632 16.315 26.464 1.00 10.65 192 LEU A O 1
ATOM 1428 N N . LYS A 1 195 ? 23.122 17.602 25.374 1.00 10.63 193 LYS A N 1
ATOM 1429 C CA . LYS A 1 195 ? 22.986 18.702 26.317 1.00 11.37 193 LYS A CA 1
ATOM 1430 C C . LYS A 1 195 ? 21.520 19.124 26.466 1.00 10.92 193 LYS A C 1
ATOM 1431 O O . LYS A 1 195 ? 21.005 19.328 27.581 1.00 12.88 193 LYS A O 1
ATOM 1437 N N . VAL A 1 196 ? 20.838 19.312 25.318 1.00 10.80 194 VAL A N 1
ATOM 1438 C CA . VAL A 1 196 ? 19.449 19.722 25.371 1.00 11.48 194 VAL A CA 1
ATOM 1439 C C . VAL A 1 196 ? 18.557 18.666 25.992 1.00 11.06 194 VAL A C 1
ATOM 1440 O O . VAL A 1 196 ? 17.693 18.991 26.796 1.00 12.11 194 VAL A O 1
ATOM 1444 N N . PHE A 1 197 ? 18.755 17.399 25.636 1.00 10.36 195 PHE A N 1
ATOM 1445 C CA . PHE A 1 197 ? 17.933 16.331 26.209 1.00 11.42 195 PHE A CA 1
ATOM 1446 C C . PHE A 1 197 ? 18.078 16.351 27.731 1.00 13.19 195 PHE A C 1
ATOM 1447 O O . PHE A 1 197 ? 17.069 16.266 28.444 1.00 14.23 195 PHE A O 1
ATOM 1455 N N . GLU A 1 198 ? 19.316 16.484 28.219 1.00 13.34 196 GLU A N 1
ATOM 1456 C CA . GLU A 1 198 ? 19.529 16.361 29.672 1.00 15.02 196 GLU A CA 1
ATOM 1457 C C . GLU A 1 198 ? 18.890 17.492 30.438 1.00 16.74 196 GLU A C 1
ATOM 1458 O O . GLU A 1 198 ? 18.411 17.282 31.556 1.00 21.48 196 GLU A O 1
ATOM 1464 N N . ARG A 1 199 ? 18.901 18.698 29.892 1.00 17.61 197 ARG A N 1
ATOM 1465 C CA . ARG A 1 199 ? 18.317 19.805 30.644 1.00 19.27 197 ARG A CA 1
ATOM 1466 C C . ARG A 1 199 ? 16.792 19.859 30.505 1.00 21.01 197 ARG A C 1
ATOM 1467 O O . ARG A 1 199 ? 16.118 20.608 31.233 1.00 21.54 197 ARG A O 1
ATOM 1475 N N . SER A 1 200 ? 16.236 19.068 29.580 1.00 21.56 198 SER A N 1
ATOM 1476 C CA . SER A 1 200 ? 14.802 19.112 29.270 1.00 22.49 198 SER A CA 1
ATOM 1477 C C . SER A 1 200 ? 14.012 17.926 29.771 1.00 23.58 198 SER A C 1
ATOM 1478 O O . SER A 1 200 ? 12.771 17.968 29.797 1.00 25.99 198 SER A O 1
ATOM 1481 N N . LEU A 1 201 ? 14.692 16.847 30.104 1.00 23.74 199 LEU A N 1
ATOM 1482 C CA . LEU A 1 201 ? 14.005 15.631 30.509 1.00 25.67 199 LEU A CA 1
ATOM 1483 C C . LEU A 1 201 ? 14.515 15.214 31.887 1.00 28.09 199 LEU A C 1
ATOM 1484 O O . LEU A 1 201 ? 15.320 15.943 32.484 1.00 30.74 199 LEU A O 1
#